Protein AF-A0A1G3A7X6-F1 (afdb_monomer_lite)

Sequence (184 aa):
CPQRFAAPLAPHLAARAEGRVVDDDLLRAGIRYWQARSDLVLVEGAGGLLSPVSESCYCADLAGDFGYPLLVVAPNTLGAINATLQTLIAATAWRPRLIVAGIVLSDVHGRWADASAASNRTEIERRCGVSLVTSAAWQATALDDVVDWFAVAGQARVAPRTESATPGRTVVPH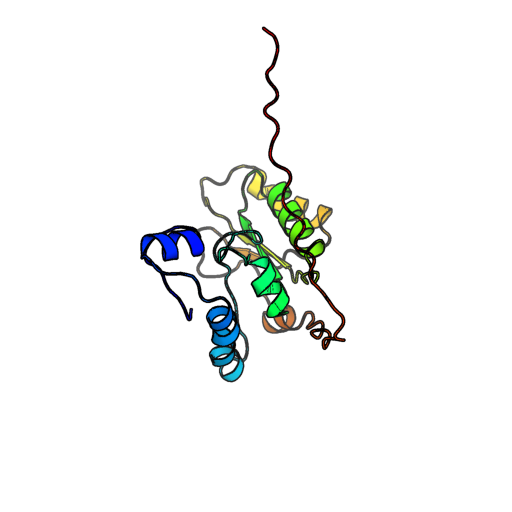PVRRSVRYPG

pLDDT: mean 86.46, std 18.73, range [33.69, 98.38]

Secondary structure (DSSP, 8-state):
-----SSSS-HHHHHHHTT----HHHHHHHTHHHHTT-S------SSSTT-BSSSS-BHHHHHHHHTPPEEEEEESSTTHHHHHHHHHHHHHHSSSPPPEEEEEEE-SSGGG--GGGGTHHHHHHHHH-S-EEEEE-TT-SS-SS---HHHHHTS--PPPPPP---------PPPP---PPPP-

Structure (mmCIF, N/CA/C/O backbone):
data_AF-A0A1G3A7X6-F1
#
_entry.id   AF-A0A1G3A7X6-F1
#
loop_
_atom_site.group_PDB
_atom_site.id
_atom_site.type_symbol
_atom_site.label_atom_id
_atom_site.label_alt_id
_atom_site.label_comp_id
_atom_site.label_asym_id
_atom_site.label_entity_id
_atom_site.label_seq_id
_atom_site.pdbx_PDB_ins_code
_atom_site.Cartn_x
_atom_site.Cartn_y
_atom_site.Cartn_z
_atom_site.occupancy
_atom_site.B_iso_or_equiv
_atom_site.auth_seq_id
_atom_site.auth_comp_id
_atom_site.auth_asym_id
_atom_site.auth_atom_id
_atom_site.pdbx_PDB_model_num
ATOM 1 N N . CYS A 1 1 ? -14.966 0.813 2.485 1.00 81.81 1 CYS A N 1
ATOM 2 C CA . CYS A 1 1 ? -14.291 1.501 3.605 1.00 81.81 1 CYS A CA 1
ATOM 3 C C . CYS A 1 1 ? -15.343 1.928 4.632 1.00 81.81 1 CYS A C 1
ATOM 5 O O . CYS A 1 1 ? -16.316 2.544 4.203 1.00 81.81 1 CYS A O 1
ATOM 7 N N . PRO A 1 2 ? -15.206 1.584 5.927 1.00 90.81 2 PRO A N 1
ATOM 8 C CA . PRO A 1 2 ? -16.207 1.894 6.957 1.00 90.81 2 PRO A CA 1
ATOM 9 C C . PRO A 1 2 ? -16.272 3.386 7.334 1.00 90.81 2 PRO A C 1
ATOM 11 O O . PRO A 1 2 ? -17.239 3.811 7.954 1.00 90.81 2 PRO A O 1
ATOM 14 N N . GLN A 1 3 ? -15.274 4.188 6.944 1.00 94.75 3 GLN A N 1
ATOM 15 C CA . GLN A 1 3 ? -15.224 5.633 7.183 1.00 94.75 3 GLN A CA 1
ATOM 16 C C . GLN A 1 3 ? -14.742 6.365 5.929 1.00 94.75 3 GLN A C 1
ATOM 18 O O . GLN A 1 3 ? -13.865 5.879 5.215 1.00 94.75 3 GLN A O 1
ATOM 23 N N . ARG A 1 4 ? -15.343 7.519 5.627 1.00 96.25 4 ARG A N 1
ATOM 24 C CA . ARG A 1 4 ? -15.007 8.345 4.459 1.00 96.25 4 ARG A CA 1
ATOM 25 C C . ARG A 1 4 ? -15.062 9.822 4.835 1.00 96.25 4 ARG A C 1
ATOM 27 O O . ARG A 1 4 ? -15.919 10.222 5.631 1.00 96.25 4 ARG A O 1
ATOM 34 N N . PHE A 1 5 ? -14.164 10.580 4.219 1.00 96.44 5 PHE A N 1
ATOM 35 C CA . PHE A 1 5 ? -14.006 12.023 4.364 1.00 96.44 5 PHE A CA 1
ATOM 36 C C . PHE A 1 5 ? -13.829 12.636 2.967 1.00 96.44 5 PHE A C 1
ATOM 38 O O . PHE A 1 5 ? -13.378 11.953 2.046 1.00 96.44 5 PHE A O 1
ATOM 45 N N . ALA A 1 6 ? -14.225 13.892 2.798 1.00 96.44 6 ALA A N 1
ATOM 46 C CA . ALA A 1 6 ? -14.264 14.596 1.523 1.00 96.44 6 ALA A CA 1
ATOM 47 C C . ALA A 1 6 ? -12.919 15.233 1.153 1.00 96.44 6 ALA A C 1
ATOM 49 O O . ALA A 1 6 ? -12.570 15.292 -0.026 1.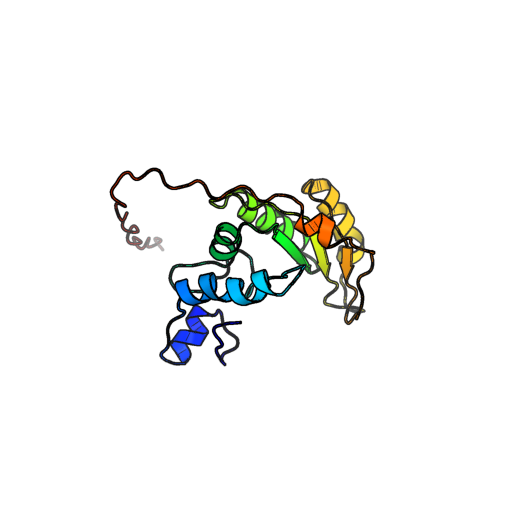00 96.44 6 ALA A O 1
ATOM 50 N N . ALA A 1 7 ? -12.164 15.724 2.139 1.00 94.75 7 ALA A N 1
ATOM 51 C CA . ALA A 1 7 ? -10.909 16.417 1.874 1.00 94.75 7 ALA A CA 1
ATOM 52 C C . ALA A 1 7 ? -9.820 15.435 1.388 1.00 94.75 7 ALA A C 1
ATOM 54 O O . ALA A 1 7 ? -9.613 14.402 2.030 1.00 94.75 7 ALA A O 1
ATOM 55 N N . PRO A 1 8 ? -9.071 15.759 0.314 1.00 94.81 8 PRO A N 1
ATOM 56 C CA . PRO A 1 8 ? -7.987 14.924 -0.208 1.00 94.81 8 PRO A CA 1
ATOM 57 C C . PRO A 1 8 ? -6.710 15.101 0.630 1.00 94.81 8 PRO A C 1
ATOM 59 O O . PRO A 1 8 ? -5.676 15.558 0.150 1.00 94.81 8 PRO A O 1
ATOM 62 N N . LEU A 1 9 ? -6.808 14.795 1.921 1.00 95.50 9 LEU A N 1
ATOM 63 C CA . LEU A 1 9 ? -5.742 14.912 2.911 1.00 95.50 9 LEU A CA 1
ATOM 64 C C . LEU A 1 9 ? -5.528 13.565 3.606 1.00 95.50 9 LEU A C 1
ATOM 66 O O . LEU A 1 9 ? -6.329 12.641 3.461 1.00 95.50 9 LEU A O 1
ATOM 70 N N . ALA A 1 10 ? -4.465 13.469 4.409 1.00 94.94 10 ALA A N 1
ATOM 71 C CA . ALA A 1 10 ? -4.304 12.341 5.323 1.00 94.94 10 ALA A CA 1
ATOM 72 C C . ALA A 1 10 ? -5.577 12.172 6.185 1.00 94.94 10 ALA A C 1
ATOM 74 O O . ALA A 1 10 ? -6.141 13.191 6.604 1.00 94.94 10 ALA A O 1
ATOM 75 N N . PRO A 1 11 ? -6.039 10.938 6.471 1.00 96.62 11 PRO A N 1
ATOM 76 C CA . PRO A 1 11 ? -7.387 10.730 7.004 1.00 96.62 11 PRO A CA 1
ATOM 77 C C . PRO A 1 11 ? -7.684 11.493 8.305 1.00 96.62 11 PRO A C 1
ATOM 79 O O . PRO A 1 11 ? -8.751 12.090 8.416 1.00 96.62 11 PRO A O 1
ATOM 82 N N . HIS A 1 12 ? -6.726 11.581 9.234 1.00 96.69 12 HIS A N 1
ATOM 83 C CA . HIS A 1 12 ? -6.858 12.380 10.461 1.00 96.69 12 HIS A CA 1
ATOM 84 C C . HIS A 1 12 ? -7.114 13.878 10.187 1.00 96.69 12 HIS A C 1
ATOM 86 O O . HIS A 1 12 ? -7.988 14.487 10.803 1.00 96.69 12 HIS A O 1
ATOM 92 N N . LEU A 1 13 ? -6.428 14.470 9.200 1.00 97.50 13 LEU A N 1
ATOM 93 C CA . LEU A 1 13 ? -6.648 15.863 8.797 1.00 97.50 13 LEU A CA 1
ATOM 94 C C . LEU A 1 13 ? -7.992 16.049 8.095 1.00 97.50 13 LEU A C 1
ATOM 96 O O . LEU A 1 13 ? -8.659 17.057 8.324 1.00 97.50 13 LEU A O 1
ATOM 100 N N . ALA A 1 14 ? -8.386 15.092 7.251 1.00 97.56 14 ALA A N 1
ATOM 101 C CA . ALA A 1 14 ? -9.662 15.133 6.547 1.00 97.56 14 ALA A CA 1
ATOM 102 C C . ALA A 1 14 ? -10.845 15.029 7.523 1.00 97.56 14 ALA A C 1
ATOM 104 O O . ALA A 1 14 ? -11.783 15.818 7.434 1.00 97.56 14 ALA A O 1
ATOM 105 N N . ALA A 1 15 ? -10.758 14.138 8.515 1.00 97.31 15 ALA A N 1
ATOM 106 C CA . ALA A 1 15 ? -11.735 14.036 9.593 1.00 97.31 15 ALA A CA 1
ATOM 107 C C . ALA A 1 15 ? -11.830 15.347 10.384 1.00 97.31 15 ALA A C 1
ATOM 109 O O . ALA A 1 15 ? -12.923 15.886 10.563 1.00 97.31 15 ALA A O 1
ATOM 110 N N . ARG A 1 16 ? -10.682 15.912 10.780 1.00 97.62 16 ARG A N 1
ATOM 111 C CA . ARG A 1 16 ? -10.629 17.170 11.532 1.00 97.62 16 ARG A CA 1
ATOM 112 C C . ARG A 1 16 ? -11.240 18.341 10.762 1.00 97.62 16 ARG A C 1
ATOM 114 O O . ARG A 1 16 ? -11.919 19.166 11.367 1.00 97.62 16 ARG A O 1
ATOM 121 N N . ALA A 1 17 ? -11.031 18.410 9.446 1.00 97.81 17 ALA A N 1
ATOM 122 C CA . ALA A 1 17 ? -11.634 19.434 8.590 1.00 97.81 17 ALA A CA 1
ATOM 123 C C . ALA A 1 17 ? -13.174 19.363 8.566 1.00 97.81 17 ALA A C 1
ATOM 125 O O . ALA A 1 17 ? -13.829 20.373 8.330 1.00 97.81 17 ALA A O 1
ATOM 126 N N . GLU A 1 18 ? -13.748 18.195 8.860 1.00 97.81 18 GLU A N 1
ATOM 127 C CA . GLU A 1 18 ? -15.192 17.971 8.978 1.00 97.81 18 GLU A CA 1
ATOM 128 C C . GLU A 1 18 ? -15.701 18.032 10.430 1.00 97.81 18 GLU A C 1
ATOM 130 O O . GLU A 1 18 ? -16.861 17.713 10.686 1.00 97.81 18 GLU A O 1
ATOM 135 N N . GLY A 1 19 ? -14.854 18.394 11.403 1.00 97.75 19 GLY A N 1
ATOM 136 C CA . GLY A 1 19 ? -15.211 18.355 12.828 1.00 97.75 19 GLY A CA 1
ATOM 137 C C . GLY A 1 19 ? -15.414 16.935 13.371 1.00 97.75 19 GLY A C 1
ATOM 138 O O . GLY A 1 19 ? -16.128 16.741 14.353 1.00 97.75 19 GLY A O 1
ATOM 139 N N . ARG A 1 20 ? -14.813 15.934 12.720 1.00 97.44 20 ARG A N 1
ATOM 140 C CA . ARG A 1 20 ? -14.900 14.507 13.050 1.00 97.44 20 ARG A CA 1
ATOM 141 C C . ARG A 1 20 ? -13.532 13.978 13.483 1.00 97.44 20 ARG A C 1
ATOM 143 O O . ARG A 1 20 ? -12.502 14.615 13.279 1.00 97.44 20 ARG A O 1
ATOM 150 N N . VAL A 1 21 ? -13.525 12.777 14.050 1.00 97.44 21 VAL A N 1
ATOM 151 C CA . VAL A 1 21 ? -12.310 12.019 14.377 1.00 97.44 21 VAL A CA 1
ATOM 152 C C . VAL A 1 21 ? -12.400 10.657 13.698 1.00 97.44 21 VAL A C 1
ATOM 154 O O . VAL A 1 21 ? -13.499 10.144 13.477 1.00 97.44 21 VAL A O 1
ATOM 157 N N . VAL A 1 22 ? -11.251 10.099 13.327 1.00 97.69 22 VAL A N 1
ATOM 158 C CA . VAL A 1 22 ? -11.166 8.728 12.820 1.00 97.69 22 VAL A CA 1
ATOM 159 C C . VAL A 1 22 ? -11.376 7.752 13.974 1.00 97.69 22 VAL A C 1
ATOM 161 O O . VAL A 1 22 ? -10.679 7.825 14.982 1.00 97.69 22 VAL A O 1
ATOM 164 N N . ASP A 1 23 ? -12.331 6.844 13.819 1.00 97.31 23 ASP A N 1
ATOM 165 C CA . ASP A 1 23 ? -12.603 5.772 14.776 1.00 97.31 23 ASP A CA 1
ATOM 166 C C . ASP A 1 23 ? -11.712 4.555 14.463 1.00 97.31 23 ASP A C 1
ATOM 168 O O . ASP A 1 23 ? -11.960 3.814 13.505 1.00 97.31 23 ASP A O 1
ATOM 172 N N . ASP A 1 24 ? -10.647 4.365 15.240 1.00 95.88 24 ASP A N 1
ATOM 173 C CA . ASP A 1 24 ? -9.678 3.285 15.021 1.00 95.88 24 ASP A CA 1
ATOM 174 C C . ASP A 1 24 ? -10.307 1.888 15.174 1.00 95.88 24 ASP A C 1
ATOM 176 O O . ASP A 1 24 ? -9.999 0.976 14.397 1.00 95.88 24 ASP A O 1
ATOM 180 N N . ASP A 1 25 ? -11.247 1.716 16.105 1.00 96.00 25 ASP A N 1
ATOM 181 C CA . ASP A 1 25 ? -11.915 0.433 16.338 1.00 96.00 25 ASP A CA 1
ATOM 182 C C . ASP A 1 25 ? -12.833 0.071 15.172 1.00 96.00 25 ASP A C 1
ATOM 184 O O . ASP A 1 25 ? -12.859 -1.078 14.717 1.00 96.00 25 ASP A O 1
ATOM 188 N N . LEU A 1 26 ? -13.547 1.055 14.623 1.00 96.31 26 LEU A N 1
ATOM 189 C CA . LEU A 1 26 ? -14.389 0.863 13.450 1.00 96.31 26 LEU A CA 1
ATOM 190 C C . LEU A 1 26 ? -13.566 0.501 12.204 1.00 96.31 26 LEU A C 1
ATOM 192 O O . LEU A 1 26 ? -14.011 -0.329 11.403 1.00 96.31 26 LEU A O 1
ATOM 196 N N . LEU A 1 27 ? -12.361 1.065 12.033 1.00 94.88 27 LEU A N 1
ATOM 197 C CA . LEU A 1 27 ? -11.450 0.649 10.956 1.00 94.88 27 LEU A CA 1
ATOM 198 C C . LEU A 1 27 ? -11.080 -0.831 11.085 1.00 94.88 27 LEU A C 1
ATOM 200 O O . LEU A 1 27 ? -11.170 -1.576 10.105 1.00 94.88 27 LEU A O 1
ATOM 204 N N . ARG A 1 28 ? -10.729 -1.272 12.297 1.00 94.75 28 ARG A N 1
ATOM 205 C CA . ARG A 1 28 ? -10.338 -2.662 12.573 1.00 94.75 28 ARG A CA 1
ATOM 206 C C . ARG A 1 28 ? -11.504 -3.630 12.438 1.00 94.75 28 ARG A C 1
ATOM 208 O O . ARG A 1 28 ? -11.365 -4.713 11.878 1.00 94.75 28 ARG A O 1
ATOM 215 N N . ALA A 1 29 ? -12.676 -3.234 12.914 1.00 95.94 29 ALA A N 1
ATOM 216 C CA . ALA A 1 29 ? -13.892 -4.023 12.835 1.00 95.94 29 ALA A CA 1
ATOM 217 C C . ALA A 1 29 ? -14.435 -4.155 11.407 1.00 95.94 29 ALA A C 1
ATOM 219 O O . ALA A 1 29 ? -15.008 -5.192 11.061 1.00 95.94 29 ALA A O 1
ATOM 220 N N . GLY A 1 30 ? -14.251 -3.125 10.576 1.00 94.50 30 GLY A N 1
ATOM 221 C CA . GLY A 1 30 ? -14.829 -3.042 9.236 1.00 94.50 30 GLY A CA 1
ATOM 222 C C . GLY A 1 30 ? -14.356 -4.131 8.271 1.00 94.50 30 GLY A C 1
ATOM 223 O O . GLY A 1 30 ? -15.077 -4.466 7.330 1.00 94.50 30 GLY A O 1
ATOM 224 N N . ILE A 1 31 ? -13.187 -4.733 8.514 1.00 93.88 31 ILE A N 1
ATOM 225 C CA . ILE A 1 31 ? -12.655 -5.816 7.675 1.00 93.88 31 ILE A CA 1
ATOM 226 C C . ILE A 1 31 ? -13.477 -7.111 7.788 1.00 93.88 31 ILE A C 1
ATOM 228 O O . ILE A 1 31 ? -13.569 -7.866 6.820 1.00 93.88 31 ILE A O 1
ATOM 232 N N . ARG A 1 32 ? -14.134 -7.349 8.936 1.00 94.06 32 ARG A N 1
ATOM 233 C CA . ARG A 1 32 ? -14.841 -8.610 9.237 1.00 94.06 32 ARG A CA 1
ATOM 234 C C . ARG A 1 32 ? -15.966 -8.920 8.257 1.00 94.06 32 ARG A C 1
ATOM 236 O O . ARG A 1 32 ? -16.208 -10.081 7.939 1.00 94.06 32 ARG A O 1
ATOM 243 N N . TYR A 1 33 ? -16.649 -7.887 7.761 1.00 93.81 33 TYR A N 1
ATOM 244 C CA . TYR A 1 33 ? -17.717 -8.053 6.776 1.00 93.81 33 TYR A CA 1
ATOM 245 C C . TYR A 1 33 ? -17.210 -8.732 5.495 1.00 93.81 33 TYR A C 1
ATOM 247 O O . TYR A 1 33 ? -17.878 -9.635 4.986 1.00 93.81 33 TYR A O 1
ATOM 255 N N . TRP A 1 34 ? -16.030 -8.312 5.027 1.00 93.94 34 TRP A N 1
ATOM 256 C CA . TRP A 1 34 ? -15.384 -8.792 3.804 1.00 93.94 34 TRP A CA 1
ATOM 257 C C . TRP A 1 34 ? -14.716 -10.147 4.008 1.00 93.94 34 TRP A C 1
ATOM 259 O O . TRP A 1 34 ? -14.906 -11.039 3.192 1.00 93.94 34 TRP A O 1
ATOM 269 N N . GLN A 1 35 ? -14.031 -10.350 5.140 1.00 93.00 35 GLN A N 1
ATOM 270 C CA . GLN A 1 35 ? -13.438 -11.651 5.485 1.00 93.00 35 GLN A CA 1
ATOM 271 C C . GLN A 1 35 ? -14.453 -12.800 5.431 1.00 93.00 35 GLN A C 1
ATOM 273 O O . GLN A 1 35 ? -14.110 -13.906 5.038 1.00 93.00 35 GLN A O 1
ATOM 278 N N . ALA A 1 36 ? -15.703 -12.548 5.825 1.00 94.94 36 ALA A N 1
ATOM 279 C CA . ALA A 1 36 ? -16.752 -13.564 5.833 1.00 94.94 36 ALA A CA 1
ATOM 280 C C . ALA A 1 36 ? -17.387 -13.835 4.454 1.00 94.94 36 ALA A C 1
ATOM 282 O O . ALA A 1 36 ? -18.249 -14.704 4.354 1.00 94.94 36 ALA A O 1
ATOM 283 N N . ARG A 1 37 ? -17.056 -13.052 3.419 1.00 96.81 37 ARG A N 1
ATOM 284 C CA . ARG A 1 37 ? -17.776 -13.028 2.127 1.00 96.81 37 ARG A CA 1
ATOM 285 C C . ARG A 1 37 ? -16.869 -13.092 0.904 1.00 96.81 37 ARG A C 1
ATOM 287 O O . ARG A 1 37 ? -17.368 -13.033 -0.216 1.00 96.81 37 ARG A O 1
ATOM 294 N N . SER A 1 38 ? -15.564 -13.166 1.108 1.00 95.56 38 SER A N 1
ATOM 295 C CA . SER A 1 38 ? -14.583 -13.087 0.036 1.00 95.56 38 SER A CA 1
ATOM 296 C C . SER A 1 38 ? -13.518 -14.153 0.231 1.00 95.56 38 SER A C 1
ATOM 298 O O . SER A 1 38 ? -12.985 -14.294 1.329 1.00 95.56 38 SER A O 1
ATOM 300 N N . ASP A 1 39 ? -13.173 -14.853 -0.848 1.00 94.19 39 ASP A N 1
ATOM 301 C CA . ASP A 1 39 ? -12.066 -15.818 -0.854 1.00 94.19 39 ASP A CA 1
ATOM 302 C C . ASP A 1 39 ? -10.704 -15.116 -0.714 1.00 94.19 39 ASP A C 1
ATOM 304 O O . ASP A 1 39 ? -9.743 -15.682 -0.196 1.00 94.19 3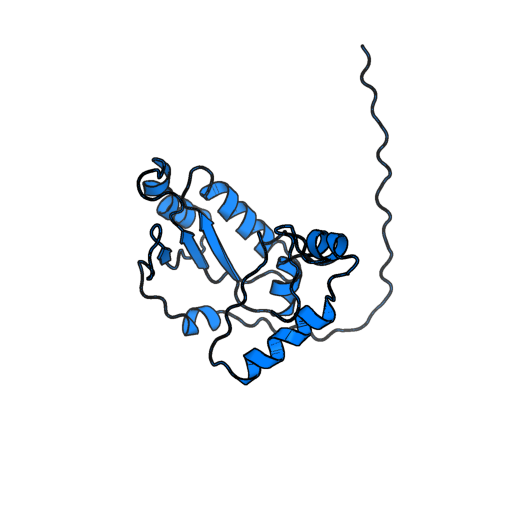9 ASP A O 1
ATOM 308 N N . LEU A 1 40 ? -10.635 -13.854 -1.151 1.00 93.44 40 LEU A N 1
ATOM 309 C CA . LEU A 1 40 ? -9.469 -12.985 -1.069 1.00 93.44 40 LEU A CA 1
ATOM 310 C C . LEU A 1 40 ? -9.907 -11.564 -0.699 1.00 93.44 40 LEU A C 1
ATOM 312 O O . LEU A 1 40 ? -10.852 -11.026 -1.275 1.00 93.44 40 LEU A O 1
ATOM 316 N N . VAL A 1 41 ? -9.193 -10.937 0.238 1.00 93.88 41 VAL A N 1
ATOM 317 C CA . VAL A 1 41 ? -9.419 -9.541 0.630 1.00 93.88 41 VAL A CA 1
ATOM 318 C C . VAL A 1 41 ? -8.146 -8.742 0.379 1.00 93.88 41 VAL A C 1
ATOM 320 O O . VAL A 1 41 ? -7.122 -8.997 1.007 1.00 93.88 41 VAL A O 1
ATOM 323 N N . LEU A 1 42 ? -8.228 -7.752 -0.510 1.00 94.88 42 LEU A N 1
ATOM 324 C CA . LEU A 1 42 ? -7.179 -6.755 -0.706 1.00 94.88 42 LEU A CA 1
ATOM 325 C C . LEU A 1 42 ? -7.497 -5.517 0.138 1.00 94.88 42 LEU A C 1
ATOM 327 O O . LEU A 1 42 ? -8.589 -4.955 0.041 1.00 94.88 42 LEU A O 1
ATOM 331 N N . VAL A 1 43 ? -6.541 -5.092 0.962 1.00 95.56 43 VAL A N 1
ATOM 332 C CA . VAL A 1 43 ? -6.650 -3.872 1.769 1.00 95.56 43 VAL A CA 1
ATOM 333 C C . VAL A 1 43 ? -5.668 -2.844 1.234 1.00 95.56 43 VAL A C 1
ATOM 335 O O . VAL A 1 43 ? -4.458 -3.031 1.319 1.00 95.56 43 VAL A O 1
ATOM 338 N N . GLU A 1 44 ? -6.197 -1.750 0.700 1.00 96.25 44 GLU A N 1
ATOM 339 C CA . GLU A 1 44 ? -5.403 -0.603 0.273 1.00 96.25 44 GLU A CA 1
ATOM 340 C C . GLU A 1 44 ? -5.212 0.369 1.447 1.00 96.25 44 GLU A C 1
ATOM 342 O O . GLU A 1 44 ? -6.174 0.735 2.131 1.00 96.25 44 GLU A O 1
ATOM 347 N N . GLY A 1 45 ? -3.965 0.771 1.698 1.00 94.12 45 GLY A N 1
ATOM 348 C CA . GLY A 1 45 ? -3.642 1.818 2.668 1.00 94.12 45 GLY A CA 1
ATOM 349 C C . GLY A 1 45 ? -3.943 3.220 2.128 1.00 94.12 45 GLY A C 1
ATOM 350 O O . GLY A 1 45 ? -4.050 3.431 0.925 1.00 94.12 45 GLY A O 1
ATOM 351 N N . ALA A 1 46 ? -4.039 4.209 3.015 1.00 93.62 46 ALA A N 1
ATOM 352 C CA . ALA A 1 46 ? -4.219 5.607 2.628 1.00 93.62 46 ALA A CA 1
ATOM 353 C C . ALA A 1 46 ? -2.873 6.350 2.672 1.00 93.62 46 ALA A C 1
ATOM 355 O O . ALA A 1 46 ? -2.481 6.888 3.709 1.00 93.62 46 ALA A O 1
ATOM 356 N N . GLY A 1 47 ? -2.169 6.377 1.538 1.00 94.31 47 GLY A N 1
ATOM 357 C CA . GLY A 1 47 ? -0.827 6.953 1.425 1.00 94.31 47 GLY A CA 1
ATOM 358 C C . GLY A 1 47 ? 0.279 5.905 1.580 1.00 94.31 47 GLY A C 1
ATOM 359 O O . GLY A 1 47 ? 0.146 4.776 1.118 1.00 94.31 47 GLY A O 1
ATOM 360 N N . GLY A 1 48 ? 1.398 6.294 2.191 1.00 96.81 48 GLY A N 1
ATOM 361 C CA . GLY A 1 48 ? 2.535 5.407 2.439 1.00 96.81 48 GLY A CA 1
ATOM 362 C C . GLY A 1 48 ? 2.379 4.575 3.714 1.00 96.81 48 GLY A C 1
ATOM 363 O O . GLY A 1 48 ? 1.499 4.808 4.539 1.00 96.81 48 GLY A O 1
ATOM 364 N N . LEU A 1 49 ? 3.295 3.627 3.927 1.00 97.75 49 LEU A N 1
ATOM 365 C CA . LEU A 1 49 ? 3.247 2.717 5.078 1.00 97.75 49 LEU A CA 1
ATOM 366 C C . LEU A 1 49 ? 3.242 3.449 6.435 1.00 97.75 49 LEU A C 1
ATOM 368 O O . LEU A 1 49 ? 2.537 3.051 7.358 1.00 97.75 49 LEU A O 1
ATOM 372 N N . LEU A 1 50 ? 3.997 4.544 6.541 1.00 97.31 50 LEU A N 1
ATOM 373 C CA . LEU A 1 50 ? 4.067 5.391 7.738 1.00 97.31 50 LEU A CA 1
ATOM 374 C C . LEU A 1 50 ? 3.155 6.624 7.645 1.00 97.31 50 LEU A C 1
ATOM 376 O O . LEU A 1 50 ? 3.373 7.610 8.345 1.00 97.31 50 LEU A O 1
ATOM 380 N N . SER A 1 51 ? 2.147 6.608 6.770 1.00 97.56 51 SER A N 1
ATOM 381 C CA . SER A 1 51 ? 1.147 7.672 6.733 1.00 97.56 51 SER A CA 1
ATOM 382 C C . SER A 1 51 ? 0.185 7.539 7.922 1.00 97.56 51 SER A C 1
ATOM 384 O O . SER A 1 51 ? -0.330 6.441 8.164 1.00 97.56 51 SER A O 1
ATOM 386 N N . PRO A 1 52 ? -0.065 8.632 8.668 1.00 97.19 52 PRO A N 1
ATOM 387 C CA . PRO A 1 52 ? -0.997 8.639 9.791 1.00 97.19 52 PRO A CA 1
ATOM 388 C C . PRO A 1 52 ? -2.442 8.516 9.304 1.00 97.19 52 PRO A C 1
ATOM 390 O O . PRO A 1 52 ? -2.917 9.310 8.484 1.00 97.19 52 PRO A O 1
ATOM 393 N N . VAL A 1 53 ? -3.144 7.532 9.849 1.00 96.69 53 VAL A N 1
ATOM 394 C CA . VAL A 1 53 ? -4.567 7.287 9.622 1.00 96.69 53 VAL A CA 1
ATOM 395 C C . VAL A 1 53 ? -5.392 8.035 10.665 1.00 96.69 53 VAL A C 1
ATOM 397 O O . VAL A 1 53 ? -6.304 8.766 10.297 1.00 96.69 53 VAL A O 1
ATOM 400 N N . SER A 1 54 ? -5.028 7.932 11.940 1.00 96.81 54 SER A N 1
ATOM 40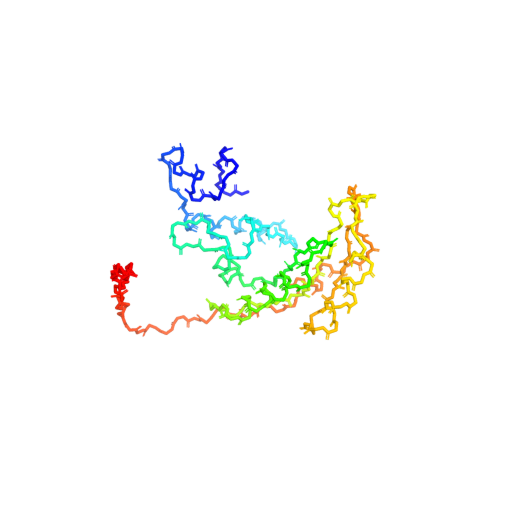1 C CA . SER A 1 54 ? -5.610 8.711 13.037 1.00 96.81 54 SER A CA 1
ATOM 402 C C . SER A 1 54 ? -4.519 9.508 13.757 1.00 96.81 54 SER A C 1
ATOM 404 O O . SER A 1 54 ? -3.363 9.515 13.335 1.00 96.81 54 SER A O 1
ATOM 406 N N . GLU A 1 55 ? -4.870 10.176 14.855 1.00 94.31 55 GLU A N 1
ATOM 407 C CA . GLU A 1 55 ? -3.902 10.881 15.711 1.00 94.31 55 GLU A CA 1
ATOM 408 C C . GLU A 1 55 ? -2.883 9.928 16.372 1.00 94.31 55 GLU A C 1
ATOM 410 O O . GLU A 1 55 ? -1.817 10.363 16.804 1.00 94.31 55 GLU A O 1
ATOM 415 N N . SER A 1 56 ? -3.190 8.627 16.455 1.00 94.69 56 SER A N 1
ATOM 416 C CA . SER A 1 56 ? -2.366 7.621 17.142 1.00 94.69 56 SER A CA 1
ATOM 417 C C . SER A 1 56 ? -2.052 6.371 16.319 1.00 94.69 56 SER A C 1
ATOM 419 O O . SER A 1 56 ? -1.385 5.475 16.834 1.00 94.69 56 SER A O 1
ATOM 421 N N . CYS A 1 57 ? -2.528 6.289 15.077 1.00 96.50 57 CYS A N 1
ATOM 422 C CA . CYS A 1 57 ? -2.460 5.087 14.248 1.00 96.50 57 CYS A CA 1
ATOM 423 C C . CYS A 1 57 ? -1.881 5.403 12.866 1.00 96.50 57 CYS A C 1
ATOM 425 O O . CYS A 1 57 ? -2.305 6.358 12.210 1.00 96.50 57 CYS A O 1
ATOM 427 N N . TYR A 1 58 ? -0.952 4.574 12.398 1.00 97.56 58 TYR A N 1
ATOM 428 C CA . TYR A 1 58 ? -0.381 4.603 11.053 1.00 97.56 58 TYR A CA 1
ATOM 429 C C . TYR A 1 58 ? -0.925 3.456 10.191 1.00 97.56 58 TYR A C 1
ATOM 431 O O . TYR A 1 58 ? -1.437 2.457 10.697 1.00 97.56 58 TYR A O 1
ATOM 439 N N . CYS A 1 59 ? -0.749 3.538 8.868 1.00 97.31 59 CYS A N 1
ATOM 440 C CA . CYS A 1 59 ? -1.079 2.416 7.976 1.00 97.31 59 CYS A CA 1
ATOM 441 C C . CYS A 1 59 ? -0.345 1.122 8.384 1.00 97.31 59 CYS A C 1
ATOM 443 O O . CYS A 1 59 ? -0.916 0.036 8.293 1.00 97.31 59 CYS A O 1
ATOM 445 N N . ALA A 1 60 ? 0.885 1.235 8.893 1.00 97.75 60 ALA A N 1
ATOM 446 C CA . ALA A 1 60 ? 1.658 0.120 9.435 1.00 97.75 60 ALA A CA 1
ATOM 447 C C . ALA A 1 60 ? 0.996 -0.565 10.646 1.00 97.75 60 ALA A C 1
ATOM 449 O O . ALA A 1 60 ? 1.083 -1.786 10.761 1.00 97.75 60 ALA A O 1
ATOM 450 N N . ASP A 1 61 ? 0.300 0.179 11.514 1.00 96.94 61 ASP A N 1
ATOM 451 C CA . ASP A 1 61 ? -0.426 -0.388 12.661 1.00 96.94 61 ASP A CA 1
ATOM 452 C C . ASP A 1 61 ? -1.667 -1.164 12.216 1.00 96.94 61 ASP A C 1
ATOM 454 O O . ASP A 1 61 ? -1.987 -2.220 12.757 1.00 96.94 61 ASP A O 1
ATOM 458 N N . LEU A 1 62 ? -2.378 -0.668 11.201 1.00 95.62 62 LEU A N 1
ATOM 459 C CA . LEU A 1 62 ? -3.487 -1.414 10.606 1.00 95.62 62 LEU A CA 1
ATOM 460 C C . LEU A 1 62 ? -2.987 -2.694 9.927 1.00 95.62 62 LEU A C 1
ATOM 462 O O . LEU A 1 62 ? -3.562 -3.760 10.135 1.00 95.62 62 LEU A O 1
ATOM 466 N N . ALA A 1 63 ? -1.897 -2.604 9.158 1.00 95.88 63 ALA A N 1
ATOM 467 C CA . ALA A 1 63 ? -1.286 -3.760 8.507 1.00 95.88 63 ALA A CA 1
ATOM 468 C C . ALA A 1 63 ? -0.825 -4.816 9.527 1.00 95.88 63 ALA A C 1
ATOM 470 O O . ALA A 1 63 ? -1.087 -6.005 9.340 1.00 95.88 63 ALA A O 1
ATOM 471 N N . GLY A 1 64 ? -0.186 -4.381 10.619 1.00 95.06 64 GLY A N 1
ATOM 472 C CA . GLY A 1 64 ? 0.269 -5.254 11.700 1.00 95.06 64 GLY A CA 1
ATOM 473 C C . GLY A 1 64 ? -0.875 -5.989 12.391 1.00 95.06 64 GLY A C 1
ATOM 474 O O . GLY A 1 64 ? -0.801 -7.203 12.568 1.00 95.06 64 GLY A O 1
ATOM 475 N N . ASP A 1 65 ? -1.953 -5.282 12.714 1.00 94.44 65 ASP A N 1
ATOM 476 C CA . ASP A 1 65 ? -3.095 -5.859 13.426 1.00 94.44 65 ASP A CA 1
ATOM 477 C C . ASP A 1 65 ? -3.959 -6.762 12.544 1.00 94.44 65 ASP A C 1
ATOM 479 O O . ASP A 1 65 ? -4.530 -7.738 13.029 1.00 94.44 65 ASP A O 1
ATOM 483 N N . PHE A 1 66 ? -4.058 -6.468 11.244 1.00 93.06 66 PHE A N 1
ATOM 484 C CA . PHE A 1 66 ? -4.694 -7.385 10.299 1.00 93.06 66 PHE A CA 1
ATOM 485 C C . PHE A 1 66 ? -3.845 -8.632 10.049 1.00 93.06 66 PHE A C 1
ATOM 487 O O . PHE A 1 66 ? -4.396 -9.692 9.750 1.00 93.06 66 PHE A O 1
ATOM 494 N N . GLY A 1 67 ? -2.521 -8.520 10.183 1.00 92.06 67 GLY A N 1
ATOM 495 C CA . GLY A 1 67 ? -1.596 -9.641 10.035 1.00 92.06 67 GLY A CA 1
ATOM 496 C C . GLY A 1 67 ? -1.569 -10.227 8.623 1.00 92.06 67 GLY A C 1
ATOM 497 O O . GLY A 1 67 ? -1.216 -11.395 8.458 1.00 92.06 67 GLY A O 1
ATOM 498 N N . TYR A 1 68 ? -1.974 -9.449 7.616 1.00 93.31 68 TYR A N 1
ATOM 499 C CA . TYR A 1 68 ? -1.907 -9.857 6.216 1.00 93.31 68 TYR A CA 1
ATOM 500 C C . TYR A 1 68 ? -0.521 -9.595 5.623 1.00 93.31 68 TYR A C 1
ATOM 502 O O . TYR A 1 68 ? 0.163 -8.659 6.053 1.00 93.31 68 TYR A O 1
ATOM 510 N N . PRO A 1 69 ? -0.115 -10.367 4.602 1.00 94.69 69 PRO A N 1
ATOM 511 C CA . PRO A 1 69 ? 1.122 -10.098 3.887 1.00 94.69 69 PRO A CA 1
ATOM 512 C C . PRO A 1 69 ? 1.051 -8.739 3.173 1.00 94.69 69 PRO A C 1
ATOM 514 O O . PRO A 1 69 ? 0.072 -8.418 2.499 1.00 94.69 69 PRO A O 1
ATOM 517 N N . LEU A 1 70 ? 2.096 -7.930 3.328 1.00 96.56 70 LEU A N 1
ATOM 518 C CA . LEU A 1 70 ? 2.222 -6.598 2.749 1.00 96.56 70 LEU A CA 1
ATOM 519 C C . LEU A 1 70 ? 2.752 -6.688 1.314 1.00 96.56 70 LEU A C 1
ATOM 521 O O . LEU A 1 70 ? 3.825 -7.244 1.075 1.00 96.56 70 LEU A O 1
ATOM 525 N N . LEU A 1 71 ? 2.043 -6.063 0.378 1.00 96.88 71 LEU A N 1
ATOM 526 C CA . LEU A 1 71 ? 2.552 -5.753 -0.957 1.00 96.88 71 LEU A CA 1
ATOM 527 C C . LEU A 1 71 ? 3.020 -4.299 -0.991 1.00 96.88 71 LEU A C 1
ATOM 529 O O . LEU A 1 71 ? 2.277 -3.393 -0.615 1.00 96.88 71 LEU A O 1
ATOM 533 N N . VAL A 1 72 ? 4.251 -4.073 -1.444 1.00 97.81 72 VAL A N 1
ATOM 534 C CA . VAL A 1 72 ? 4.805 -2.724 -1.608 1.00 97.81 72 VAL A CA 1
ATOM 535 C C . VAL A 1 72 ? 4.657 -2.303 -3.062 1.00 97.81 72 VAL A C 1
ATOM 537 O O . VAL A 1 72 ? 5.279 -2.892 -3.939 1.00 97.81 72 VAL A O 1
ATOM 540 N N . VAL A 1 73 ? 3.864 -1.267 -3.322 1.00 97.50 73 VAL A N 1
ATOM 541 C CA . VAL A 1 73 ? 3.759 -0.665 -4.657 1.00 97.50 73 VAL A CA 1
ATOM 542 C C . VAL A 1 73 ? 4.713 0.523 -4.732 1.00 97.50 73 VAL A C 1
ATOM 544 O O . VAL A 1 73 ? 4.579 1.473 -3.960 1.00 97.50 73 VAL A O 1
ATOM 547 N N . ALA A 1 74 ? 5.683 0.471 -5.642 1.00 97.00 74 ALA A N 1
ATOM 548 C CA . ALA A 1 74 ? 6.684 1.516 -5.824 1.00 97.00 74 ALA A CA 1
ATOM 549 C C . ALA A 1 74 ? 6.544 2.174 -7.208 1.00 97.00 74 ALA A C 1
ATOM 551 O O . ALA A 1 74 ? 6.431 1.461 -8.208 1.00 97.00 74 ALA A O 1
ATOM 552 N N . PRO A 1 75 ? 6.567 3.518 -7.306 1.00 95.88 75 PRO A N 1
ATOM 553 C CA . PRO A 1 75 ? 6.577 4.189 -8.599 1.00 95.88 75 PRO A CA 1
ATOM 554 C C . PRO A 1 75 ? 7.907 3.919 -9.303 1.00 95.88 75 PRO A C 1
ATOM 556 O O . PRO A 1 75 ? 8.968 4.028 -8.691 1.00 95.88 75 PRO A O 1
ATOM 559 N N . ASN A 1 76 ? 7.865 3.581 -10.586 1.00 95.75 76 ASN A N 1
ATOM 560 C CA . ASN A 1 76 ? 9.047 3.311 -11.389 1.00 95.75 76 ASN A CA 1
ATOM 561 C C . ASN A 1 76 ? 9.648 4.612 -11.943 1.00 95.75 76 ASN A C 1
ATOM 563 O O . ASN A 1 76 ? 9.541 4.927 -13.126 1.00 95.75 76 ASN A O 1
ATOM 567 N N . THR A 1 77 ? 10.244 5.398 -11.052 1.00 96.19 77 THR A N 1
ATOM 568 C CA . THR A 1 77 ? 10.825 6.715 -11.352 1.00 96.19 77 THR A CA 1
ATOM 569 C C . THR A 1 77 ? 12.175 6.885 -10.669 1.00 96.19 77 THR A C 1
ATOM 571 O O . THR A 1 77 ? 12.562 6.098 -9.799 1.00 96.19 77 THR A O 1
ATOM 574 N N . LEU A 1 78 ? 12.885 7.967 -10.985 1.00 95.81 78 LEU A N 1
ATOM 575 C CA . LEU A 1 78 ? 14.095 8.328 -10.258 1.00 95.81 78 LEU A CA 1
ATOM 576 C C . LEU A 1 78 ? 13.807 8.437 -8.749 1.00 95.81 78 LEU A C 1
ATOM 578 O O . LEU A 1 78 ? 12.862 9.098 -8.320 1.00 95.81 78 LEU A O 1
ATOM 582 N N . GLY A 1 79 ? 14.626 7.759 -7.938 1.00 96.06 79 GLY A N 1
ATOM 583 C CA . GLY A 1 79 ? 14.460 7.674 -6.481 1.00 96.06 79 GLY A CA 1
ATOM 584 C C . GLY A 1 79 ? 13.700 6.436 -5.981 1.00 96.06 79 GLY A C 1
ATOM 585 O O . GLY A 1 79 ? 13.735 6.169 -4.776 1.00 96.06 79 GLY A O 1
ATOM 586 N N . ALA A 1 80 ? 13.102 5.637 -6.875 1.00 96.25 80 ALA A N 1
ATOM 587 C CA . ALA A 1 80 ? 12.346 4.427 -6.532 1.00 96.25 80 ALA A CA 1
ATOM 588 C C . ALA A 1 80 ? 13.142 3.433 -5.682 1.00 96.25 80 ALA A C 1
ATOM 590 O O . ALA A 1 80 ? 12.620 2.904 -4.701 1.00 96.25 80 ALA A O 1
ATOM 591 N N . ILE A 1 81 ? 14.421 3.216 -6.014 1.00 97.19 81 ILE A N 1
ATOM 592 C CA . ILE A 1 81 ? 15.305 2.295 -5.283 1.00 97.19 81 ILE A CA 1
ATOM 593 C C . ILE A 1 81 ? 15.362 2.677 -3.800 1.00 97.19 81 ILE A C 1
ATOM 595 O O . ILE A 1 81 ? 15.091 1.853 -2.930 1.00 97.19 81 ILE A O 1
ATOM 599 N N . ASN A 1 82 ? 15.671 3.942 -3.502 1.00 97.88 82 ASN A N 1
ATOM 600 C CA . ASN A 1 82 ? 15.771 4.421 -2.128 1.00 97.88 82 ASN A CA 1
ATOM 601 C C . ASN A 1 82 ? 14.420 4.332 -1.402 1.00 97.88 82 ASN A C 1
ATOM 603 O O . ASN A 1 82 ? 14.351 3.772 -0.311 1.00 97.88 82 ASN A O 1
ATOM 607 N N . ALA A 1 83 ? 13.347 4.846 -2.010 1.00 97.62 83 ALA A N 1
ATOM 608 C CA . ALA A 1 83 ? 12.024 4.855 -1.384 1.00 97.62 83 ALA A CA 1
ATOM 609 C C . ALA A 1 83 ? 11.511 3.433 -1.083 1.00 97.62 83 ALA A C 1
ATOM 611 O O . ALA A 1 83 ? 10.964 3.177 -0.006 1.00 97.62 83 ALA A O 1
ATOM 612 N N . THR A 1 84 ? 11.753 2.489 -1.997 1.00 98.06 84 THR A N 1
ATOM 613 C CA . THR A 1 84 ? 11.390 1.078 -1.821 1.00 98.06 84 THR A CA 1
ATOM 614 C C . THR A 1 84 ? 12.156 0.472 -0.651 1.00 98.06 8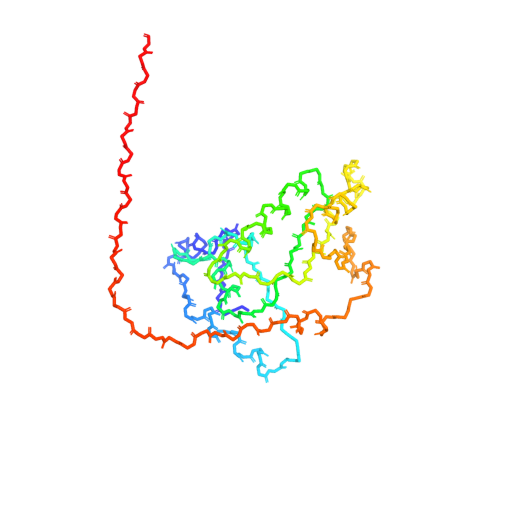4 THR A C 1
ATOM 616 O O . THR A 1 84 ? 11.545 -0.069 0.266 1.00 98.06 84 THR A O 1
ATOM 619 N N . LEU A 1 85 ? 13.484 0.625 -0.616 1.00 98.06 85 LEU A N 1
ATOM 620 C CA . LEU A 1 85 ? 14.310 0.088 0.469 1.00 98.06 85 LEU A CA 1
ATOM 621 C C . LEU A 1 85 ? 13.940 0.682 1.832 1.00 98.06 85 LEU A C 1
ATOM 623 O O . LEU A 1 85 ? 13.837 -0.060 2.806 1.00 98.06 85 LEU A O 1
ATOM 627 N N . GLN A 1 86 ? 13.674 1.989 1.910 1.00 98.38 86 GLN A N 1
ATOM 628 C CA . GLN A 1 86 ? 13.204 2.623 3.145 1.00 98.38 86 GLN A CA 1
ATOM 629 C C . GLN A 1 86 ? 11.863 2.045 3.610 1.00 98.38 86 GLN A C 1
ATOM 631 O O . GLN A 1 86 ? 11.696 1.775 4.799 1.00 98.38 86 GLN A O 1
ATOM 636 N N . THR A 1 87 ? 10.933 1.791 2.685 1.00 98.31 87 THR A N 1
ATOM 637 C CA . THR A 1 87 ? 9.637 1.169 3.000 1.00 98.31 87 THR A CA 1
ATOM 638 C C . THR A 1 87 ? 9.812 -0.256 3.527 1.00 98.31 87 THR A C 1
ATOM 640 O O . THR A 1 87 ? 9.190 -0.623 4.522 1.00 98.31 87 THR A O 1
ATOM 643 N N . LEU A 1 88 ? 10.703 -1.049 2.925 1.00 97.69 88 LEU A N 1
ATOM 644 C CA . LEU A 1 88 ? 11.013 -2.405 3.394 1.00 97.69 88 LEU A CA 1
ATOM 645 C C . LEU A 1 88 ? 11.685 -2.399 4.774 1.00 97.69 88 LEU A C 1
ATOM 647 O O . LEU A 1 88 ? 11.351 -3.212 5.639 1.00 97.69 88 LEU A O 1
ATOM 651 N N . ILE A 1 89 ? 12.605 -1.463 5.013 1.00 97.56 89 ILE A N 1
ATOM 652 C CA . ILE A 1 89 ? 13.228 -1.276 6.328 1.00 97.56 89 ILE A CA 1
ATOM 653 C C . ILE A 1 89 ? 12.164 -0.889 7.358 1.00 97.56 89 ILE A C 1
ATOM 655 O O . ILE A 1 89 ? 12.115 -1.494 8.425 1.00 97.56 89 ILE A O 1
ATOM 659 N N . ALA A 1 90 ? 11.266 0.046 7.039 1.00 98.06 90 ALA A N 1
ATOM 660 C CA . ALA A 1 90 ? 10.172 0.429 7.927 1.00 98.06 90 ALA A CA 1
ATOM 661 C C . ALA A 1 90 ? 9.260 -0.765 8.255 1.00 98.06 90 ALA A C 1
ATOM 663 O O . ALA A 1 90 ? 8.999 -1.026 9.427 1.00 98.06 90 ALA A O 1
ATOM 664 N N . ALA A 1 91 ? 8.850 -1.538 7.245 1.00 97.25 91 ALA A N 1
ATOM 665 C CA . ALA A 1 91 ? 8.030 -2.738 7.414 1.00 97.25 91 ALA A CA 1
ATOM 666 C C . ALA A 1 91 ? 8.700 -3.782 8.322 1.00 97.25 91 ALA A C 1
ATOM 668 O O . ALA A 1 91 ? 8.062 -4.372 9.197 1.00 97.25 91 ALA A O 1
ATOM 669 N N . THR A 1 92 ? 10.007 -3.995 8.145 1.00 94.56 92 THR A N 1
ATOM 670 C CA . THR A 1 92 ? 10.761 -4.981 8.928 1.00 94.56 92 THR A CA 1
ATOM 671 C C . THR A 1 92 ? 11.096 -4.508 10.343 1.00 94.56 92 THR A C 1
ATOM 673 O O . THR A 1 92 ? 11.150 -5.327 11.266 1.00 94.56 92 THR A O 1
ATOM 676 N N . ALA A 1 93 ? 11.293 -3.202 10.528 1.00 96.50 93 ALA A N 1
ATOM 677 C CA . ALA A 1 93 ? 11.554 -2.578 11.818 1.00 96.50 93 ALA A CA 1
ATOM 678 C C . ALA A 1 93 ? 10.283 -2.370 12.659 1.00 96.50 93 ALA A C 1
ATOM 680 O O . ALA A 1 93 ? 10.398 -2.251 13.881 1.00 96.50 93 ALA A O 1
ATOM 681 N N . TRP A 1 94 ? 9.095 -2.362 12.039 1.00 96.31 94 TRP A N 1
ATOM 682 C CA . TRP A 1 94 ? 7.820 -2.181 12.737 1.00 96.31 94 TRP A CA 1
ATOM 683 C C . TRP A 1 94 ? 7.559 -3.261 13.800 1.00 96.31 94 TRP A C 1
ATOM 685 O O . TRP A 1 94 ? 8.236 -4.299 13.878 1.00 96.31 94 TRP A O 1
ATOM 695 N N . ARG A 1 95 ? 6.588 -2.995 14.677 1.00 91.12 95 ARG A N 1
ATOM 696 C CA . ARG A 1 95 ? 6.180 -3.895 15.760 1.00 91.12 95 ARG A CA 1
ATOM 697 C C . ARG A 1 95 ? 4.655 -4.071 15.731 1.00 91.12 95 ARG A C 1
ATOM 699 O O . ARG A 1 95 ? 3.965 -3.123 16.080 1.00 91.12 95 ARG A O 1
ATOM 706 N N . PRO A 1 96 ? 4.139 -5.259 15.359 1.00 89.44 96 PRO A N 1
ATOM 707 C CA . PRO A 1 96 ? 4.878 -6.449 14.919 1.00 89.44 96 PRO A CA 1
ATOM 708 C C . PRO A 1 96 ? 5.625 -6.223 13.593 1.00 89.44 96 PRO A C 1
ATOM 710 O O . PRO A 1 96 ? 5.295 -5.322 12.825 1.00 89.44 96 PRO A O 1
ATOM 713 N N . ARG A 1 97 ? 6.649 -7.048 13.331 1.00 93.44 97 ARG A N 1
ATOM 714 C CA . ARG A 1 97 ? 7.335 -7.059 12.030 1.00 93.44 97 ARG A CA 1
ATOM 715 C C . ARG A 1 97 ? 6.321 -7.424 10.952 1.00 93.44 97 ARG A C 1
ATOM 717 O O . ARG A 1 97 ? 5.672 -8.462 11.068 1.00 93.44 97 ARG A O 1
ATOM 724 N N . LEU A 1 98 ? 6.242 -6.621 9.897 1.00 95.81 98 LEU A N 1
ATOM 725 C CA . LEU A 1 98 ? 5.363 -6.903 8.770 1.00 95.81 98 LEU A CA 1
ATOM 726 C C . LEU A 1 98 ? 6.030 -7.904 7.821 1.00 95.81 98 LEU A C 1
ATOM 728 O O . LEU A 1 98 ? 7.235 -7.831 7.556 1.00 95.81 98 LEU A O 1
ATOM 732 N N . ILE A 1 99 ? 5.243 -8.854 7.320 1.00 93.62 99 ILE A N 1
ATOM 733 C CA . ILE A 1 99 ? 5.688 -9.812 6.308 1.00 93.62 99 ILE A CA 1
ATOM 734 C C . ILE A 1 99 ? 5.476 -9.171 4.947 1.00 93.62 99 ILE A C 1
ATOM 736 O O . ILE A 1 99 ? 4.343 -8.887 4.585 1.00 93.62 99 ILE A O 1
ATOM 740 N N . VAL A 1 100 ? 6.552 -8.925 4.205 1.00 95.69 100 VAL A N 1
ATOM 741 C CA . VAL A 1 100 ? 6.457 -8.393 2.842 1.00 95.69 100 VAL A CA 1
ATOM 742 C C . VAL A 1 100 ? 6.379 -9.564 1.872 1.00 95.69 100 VAL A C 1
ATOM 744 O O . VAL A 1 100 ? 7.329 -10.338 1.785 1.00 95.69 100 VAL A O 1
ATOM 747 N N . ALA A 1 101 ? 5.261 -9.686 1.160 1.00 95.31 101 ALA A N 1
ATOM 748 C CA . ALA A 1 101 ? 5.042 -10.742 0.172 1.00 95.31 101 ALA A CA 1
ATOM 749 C C . ALA A 1 101 ? 5.682 -10.427 -1.185 1.00 95.31 101 ALA A C 1
ATOM 751 O O . ALA A 1 101 ? 6.014 -11.325 -1.951 1.00 95.31 101 ALA A O 1
ATOM 752 N N . GLY A 1 102 ? 5.857 -9.143 -1.496 1.00 95.62 102 GLY A N 1
ATOM 753 C CA . GLY A 1 102 ? 6.459 -8.745 -2.756 1.00 95.62 102 GLY A CA 1
ATOM 754 C C . GLY A 1 102 ? 6.401 -7.254 -3.029 1.00 95.62 102 GLY A C 1
ATOM 755 O O . GLY A 1 102 ? 5.807 -6.474 -2.277 1.00 95.62 102 GLY A O 1
ATOM 756 N N . ILE A 1 103 ? 7.033 -6.882 -4.137 1.00 97.38 103 ILE A N 1
ATOM 757 C CA . ILE A 1 103 ? 7.066 -5.519 -4.663 1.00 97.38 103 ILE A CA 1
ATOM 758 C C . ILE A 1 103 ? 6.367 -5.495 -6.022 1.00 97.38 103 ILE A C 1
ATOM 760 O O . ILE A 1 103 ? 6.614 -6.360 -6.859 1.00 97.38 103 ILE A O 1
ATOM 764 N N . VAL A 1 104 ? 5.525 -4.491 -6.248 1.00 97.19 104 VAL A N 1
ATOM 765 C CA . VAL A 1 104 ? 4.941 -4.171 -7.554 1.00 97.19 104 VAL A CA 1
ATOM 766 C C . VAL A 1 104 ? 5.533 -2.851 -8.026 1.00 97.19 104 VAL A C 1
ATOM 768 O O . VAL A 1 104 ? 5.461 -1.857 -7.302 1.00 97.19 104 VAL A O 1
ATOM 771 N N . LEU A 1 105 ? 6.104 -2.815 -9.229 1.00 96.31 105 LEU A N 1
ATOM 772 C CA . LEU A 1 105 ? 6.518 -1.552 -9.844 1.00 96.31 105 LEU A CA 1
ATOM 773 C C . LEU A 1 105 ? 5.384 -0.960 -10.674 1.00 96.31 105 LEU A C 1
ATOM 775 O O . LEU A 1 105 ? 4.741 -1.660 -11.445 1.00 96.31 105 LEU A O 1
ATOM 779 N N . SER A 1 106 ? 5.151 0.338 -10.523 1.00 95.94 106 SER A N 1
ATOM 780 C CA . SER A 1 106 ? 4.097 1.060 -11.233 1.00 95.94 106 SER A CA 1
ATOM 781 C C . SER A 1 106 ? 4.696 2.160 -12.100 1.00 95.94 106 SER A C 1
ATOM 783 O O . SER A 1 106 ? 5.318 3.092 -11.585 1.00 95.94 106 SER A O 1
ATOM 785 N N . ASP A 1 107 ? 4.517 2.072 -13.414 1.00 93.94 107 ASP A N 1
ATOM 786 C CA . ASP A 1 107 ? 4.957 3.108 -14.343 1.00 93.94 107 ASP A CA 1
ATOM 787 C C . ASP A 1 107 ? 3.980 4.288 -14.306 1.00 93.94 107 ASP A C 1
ATOM 789 O O . ASP A 1 107 ? 2.875 4.234 -14.842 1.00 93.94 107 ASP A O 1
ATOM 793 N N . VAL A 1 108 ? 4.401 5.398 -13.698 1.00 90.81 108 VAL A N 1
ATOM 794 C CA . VAL A 1 108 ? 3.532 6.565 -13.437 1.00 90.81 108 VAL A CA 1
ATOM 795 C C . VAL A 1 108 ? 3.637 7.684 -14.479 1.00 90.81 108 VAL A C 1
ATOM 797 O O . VAL A 1 108 ? 2.963 8.705 -14.360 1.00 90.81 108 VAL A O 1
ATOM 800 N N . HIS A 1 109 ? 4.493 7.535 -15.492 1.00 86.12 109 HIS A N 1
ATOM 801 C CA . HIS A 1 109 ? 4.761 8.604 -16.462 1.00 86.12 109 HIS A CA 1
ATOM 802 C C . HIS A 1 109 ? 4.715 8.161 -17.930 1.00 86.12 109 HIS A C 1
ATOM 804 O O . HIS A 1 109 ? 4.865 9.006 -18.808 1.00 86.12 109 HIS A O 1
ATOM 810 N N . GLY A 1 110 ? 4.470 6.882 -18.239 1.00 83.12 110 GLY A N 1
ATOM 811 C CA . GLY A 1 110 ? 4.376 6.392 -19.622 1.00 83.12 110 GLY A CA 1
ATOM 812 C C . GLY A 1 110 ? 5.532 6.894 -20.500 1.00 83.12 110 GLY A C 1
ATOM 813 O O . GLY A 1 110 ? 6.696 6.654 -20.198 1.00 83.12 110 GLY A O 1
ATOM 814 N N . ARG A 1 111 ? 5.224 7.672 -21.550 1.00 80.00 111 ARG A N 1
ATOM 815 C CA . ARG A 1 111 ? 6.233 8.257 -22.463 1.00 80.00 111 ARG A CA 1
ATOM 816 C C . ARG A 1 111 ? 7.184 9.283 -21.830 1.00 80.00 111 ARG A C 1
ATOM 818 O O . ARG A 1 111 ? 8.162 9.661 -22.461 1.00 80.00 111 ARG A O 1
ATOM 825 N N . TRP A 1 112 ? 6.864 9.781 -20.639 1.00 83.12 112 TRP A N 1
ATOM 826 C CA . TRP A 1 112 ? 7.678 10.731 -19.876 1.00 83.12 112 TRP A CA 1
ATOM 827 C C . TRP A 1 112 ? 8.466 10.051 -18.755 1.00 83.12 112 TRP A C 1
ATOM 829 O O . TRP A 1 112 ? 8.966 10.733 -17.862 1.00 83.12 112 TRP A O 1
ATOM 839 N N . ALA A 1 113 ? 8.547 8.718 -18.768 1.00 86.94 113 ALA A N 1
ATOM 840 C CA . ALA A 1 113 ? 9.418 7.991 -17.864 1.00 86.94 113 ALA A CA 1
ATOM 841 C C . ALA A 1 113 ? 10.869 8.457 -18.035 1.00 86.94 113 ALA A C 1
ATOM 843 O O . ALA A 1 113 ? 11.359 8.655 -19.150 1.00 86.94 113 ALA A O 1
ATOM 844 N N . ASP A 1 114 ? 11.554 8.644 -16.913 1.00 90.94 114 ASP A N 1
ATOM 845 C CA . ASP A 1 114 ? 12.975 8.940 -16.923 1.00 90.94 114 ASP A CA 1
ATOM 846 C C . ASP A 1 114 ? 13.800 7.663 -17.169 1.00 90.94 114 ASP A C 1
ATOM 848 O O . ASP A 1 114 ? 13.305 6.538 -17.066 1.00 90.94 114 ASP A O 1
ATOM 852 N N . ALA A 1 115 ? 15.086 7.829 -17.486 1.00 92.19 115 ALA A N 1
ATOM 853 C CA . ALA A 1 115 ? 15.963 6.714 -17.842 1.00 92.19 115 ALA A CA 1
ATOM 854 C C . ALA A 1 115 ? 16.108 5.651 -16.734 1.00 92.19 115 ALA A C 1
ATOM 856 O O . ALA A 1 115 ? 16.450 4.506 -17.035 1.00 92.19 115 ALA A O 1
ATOM 857 N N . SER A 1 116 ? 15.840 5.991 -15.464 1.00 92.62 116 SER A N 1
ATOM 858 C CA . SER A 1 116 ? 15.935 5.026 -14.362 1.00 92.62 116 SER A CA 1
ATOM 859 C C . SER A 1 116 ? 14.908 3.901 -14.474 1.00 92.62 116 SER A C 1
ATOM 861 O O . SER A 1 116 ? 15.206 2.790 -14.026 1.00 92.62 116 SER A O 1
ATOM 863 N N . ALA A 1 117 ? 13.767 4.139 -15.138 1.00 91.94 117 ALA A N 1
ATOM 864 C CA . ALA A 1 117 ? 12.682 3.170 -15.280 1.00 91.94 117 ALA A CA 1
ATOM 865 C C . ALA A 1 117 ? 13.142 1.833 -15.887 1.00 91.94 117 ALA A C 1
ATOM 867 O O . ALA A 1 117 ? 12.650 0.773 -15.502 1.00 91.94 117 ALA A O 1
ATOM 868 N N . ALA A 1 118 ? 14.145 1.873 -16.772 1.00 91.62 118 ALA A N 1
ATOM 869 C CA . ALA A 1 118 ? 14.729 0.690 -17.404 1.00 91.62 118 ALA A CA 1
ATOM 870 C C . ALA A 1 118 ? 15.621 -0.148 -16.463 1.00 91.62 118 ALA A C 1
ATOM 872 O O . ALA A 1 118 ? 15.867 -1.321 -16.728 1.00 91.62 118 ALA A O 1
ATOM 873 N N . SER A 1 119 ? 16.132 0.444 -15.378 1.00 94.56 119 SER A N 1
ATOM 874 C CA . SER A 1 119 ? 17.086 -0.196 -14.453 1.00 94.56 119 SER A CA 1
ATOM 875 C C . SER A 1 119 ? 16.514 -0.507 -13.069 1.00 94.56 119 SER A C 1
ATOM 877 O O . SER A 1 119 ? 17.022 -1.395 -12.384 1.00 94.56 119 SER A O 1
ATOM 879 N N . ASN A 1 120 ? 15.459 0.196 -12.646 1.00 95.69 120 ASN A N 1
ATOM 880 C CA . ASN A 1 120 ? 14.964 0.158 -11.270 1.00 95.69 120 ASN A CA 1
ATOM 881 C C . ASN A 1 120 ? 14.583 -1.249 -10.805 1.00 95.69 120 ASN A C 1
ATOM 883 O O . ASN A 1 120 ? 14.990 -1.636 -9.712 1.00 95.69 120 ASN A O 1
ATOM 887 N N . ARG A 1 121 ? 13.859 -2.024 -11.626 1.00 94.31 121 ARG A N 1
ATOM 888 C CA . ARG A 1 121 ? 13.479 -3.414 -11.309 1.00 94.31 121 ARG A CA 1
ATOM 889 C C . ARG A 1 121 ? 14.696 -4.228 -10.883 1.00 94.31 121 ARG A C 1
ATOM 891 O O . ARG A 1 121 ? 14.773 -4.703 -9.752 1.00 94.31 121 ARG A O 1
ATOM 898 N N . THR A 1 122 ? 15.683 -4.297 -11.766 1.00 94.31 122 THR A N 1
ATOM 899 C CA . THR A 1 122 ? 16.879 -5.108 -11.568 1.00 94.31 122 THR A CA 1
ATOM 900 C C . THR A 1 122 ? 17.728 -4.604 -10.397 1.00 94.31 122 THR A C 1
ATOM 902 O O . THR A 1 122 ? 18.313 -5.392 -9.654 1.00 94.31 122 THR A O 1
ATOM 905 N N . GLU A 1 123 ? 17.803 -3.286 -10.199 1.00 96.25 123 GLU A N 1
ATOM 906 C CA . GLU A 1 123 ? 18.536 -2.692 -9.080 1.00 96.25 123 GLU A CA 1
ATOM 907 C C . GLU A 1 123 ? 17.851 -2.934 -7.721 1.00 96.25 123 GLU A C 1
ATOM 909 O O . GLU A 1 123 ? 18.547 -3.139 -6.721 1.00 96.25 123 GLU A O 1
ATOM 914 N N . ILE A 1 124 ? 16.517 -2.930 -7.666 1.00 96.44 124 ILE A N 1
ATOM 915 C CA . ILE A 1 124 ? 15.741 -3.221 -6.451 1.00 96.44 124 ILE A CA 1
ATOM 916 C C . ILE A 1 124 ? 15.894 -4.696 -6.070 1.00 96.44 124 ILE A C 1
ATOM 918 O O . ILE A 1 124 ? 16.253 -4.990 -4.926 1.00 96.44 124 ILE A O 1
ATOM 922 N N . GLU A 1 125 ? 15.698 -5.612 -7.021 1.00 94.12 125 GLU A N 1
ATOM 923 C CA . GLU A 1 125 ? 15.823 -7.062 -6.808 1.00 94.12 125 GLU A CA 1
ATOM 924 C C . GLU A 1 125 ? 17.201 -7.434 -6.240 1.00 94.12 125 GLU A C 1
ATOM 926 O O . GLU A 1 125 ? 17.296 -8.163 -5.252 1.00 94.12 125 GLU A O 1
ATOM 931 N N . ARG A 1 126 ? 18.277 -6.843 -6.782 1.00 94.69 126 ARG A N 1
ATOM 932 C CA . ARG A 1 126 ? 19.654 -7.055 -6.303 1.00 94.69 126 ARG A CA 1
ATOM 933 C C . ARG A 1 126 ? 19.900 -6.634 -4.851 1.00 94.69 126 ARG A C 1
ATOM 935 O O . ARG A 1 126 ? 20.862 -7.106 -4.251 1.00 94.69 126 ARG A O 1
ATOM 942 N N . ARG A 1 127 ? 19.108 -5.709 -4.300 1.00 95.00 127 ARG A N 1
ATOM 943 C CA . ARG A 1 127 ? 19.402 -5.051 -3.011 1.00 95.00 127 ARG A CA 1
ATOM 944 C C . ARG A 1 127 ? 18.538 -5.515 -1.855 1.00 95.00 127 ARG A C 1
ATOM 946 O O . ARG A 1 127 ? 18.993 -5.455 -0.718 1.00 95.00 127 ARG A O 1
ATOM 953 N N . CYS A 1 128 ? 17.291 -5.899 -2.115 1.00 91.00 128 CYS A N 1
ATOM 954 C CA . CYS A 1 128 ? 16.323 -6.114 -1.042 1.00 91.00 128 CYS A CA 1
ATOM 955 C C . CYS A 1 128 ? 16.056 -7.582 -0.701 1.00 91.00 128 CYS A C 1
ATOM 957 O O . CYS A 1 128 ? 15.545 -7.851 0.384 1.00 91.00 128 CYS A O 1
ATOM 959 N N . GLY A 1 129 ? 16.371 -8.520 -1.602 1.00 86.88 129 GLY A N 1
ATOM 960 C CA . GLY A 1 129 ? 16.061 -9.942 -1.412 1.00 86.88 129 GLY A CA 1
ATOM 961 C C . GLY A 1 129 ? 14.559 -10.261 -1.346 1.00 86.88 129 GLY A C 1
ATOM 962 O O . GLY A 1 129 ? 14.194 -11.377 -0.988 1.00 86.88 129 GLY A O 1
ATOM 963 N N . VAL A 1 130 ? 13.695 -9.294 -1.672 1.00 89.94 130 VAL A N 1
ATOM 964 C CA . VAL A 1 130 ? 12.242 -9.454 -1.794 1.00 89.94 130 VAL A CA 1
ATOM 965 C C . VAL A 1 130 ? 11.899 -9.572 -3.274 1.00 89.94 130 VAL A C 1
ATOM 967 O O . VAL A 1 130 ? 12.405 -8.807 -4.094 1.00 89.94 130 VAL A O 1
ATOM 970 N N . SER A 1 131 ? 11.034 -10.524 -3.618 1.00 88.94 131 SER A N 1
ATOM 971 C CA . SER A 1 131 ? 10.606 -10.744 -4.998 1.00 88.94 131 SER A CA 1
ATOM 972 C C . SER A 1 131 ? 9.811 -9.558 -5.539 1.00 88.94 131 SER A C 1
ATOM 974 O O . SER A 1 131 ? 8.870 -9.073 -4.903 1.00 88.94 131 SER A O 1
ATOM 976 N N . LEU A 1 132 ? 10.161 -9.121 -6.746 1.00 91.69 132 LEU A N 1
ATOM 977 C CA . LEU A 1 132 ? 9.352 -8.187 -7.514 1.00 91.69 132 LEU A CA 1
ATOM 978 C C . LEU A 1 132 ? 8.316 -8.998 -8.295 1.00 91.69 132 LEU A C 1
ATOM 980 O O . LEU A 1 132 ? 8.652 -9.685 -9.254 1.00 91.69 132 LEU A O 1
ATOM 984 N N . VAL A 1 133 ? 7.075 -8.997 -7.808 1.00 92.81 133 VAL A N 1
ATOM 985 C CA . VAL A 1 133 ? 6.046 -9.959 -8.233 1.00 92.81 133 VAL A CA 1
ATOM 986 C C . VAL A 1 133 ? 5.439 -9.618 -9.588 1.00 92.81 133 VAL A C 1
ATOM 988 O O . VAL A 1 133 ? 5.038 -10.527 -10.300 1.00 92.81 133 VAL A O 1
ATOM 991 N N . THR A 1 134 ? 5.362 -8.331 -9.936 1.00 95.31 134 THR A N 1
ATOM 992 C CA . THR A 1 134 ? 4.898 -7.858 -11.249 1.00 95.31 134 THR A CA 1
ATOM 993 C C . THR A 1 134 ? 5.220 -6.374 -11.445 1.00 95.31 134 THR A C 1
ATOM 995 O O . THR A 1 134 ? 5.594 -5.669 -10.501 1.00 95.31 134 THR A O 1
ATOM 998 N N . SER A 1 135 ? 5.016 -5.885 -12.665 1.00 94.25 135 SER A N 1
ATOM 999 C CA . SER A 1 135 ? 4.891 -4.463 -12.985 1.00 94.25 135 SER A CA 1
ATOM 1000 C C . SER A 1 135 ? 3.479 -4.119 -13.478 1.00 94.25 135 SER A C 1
ATOM 1002 O O . SER A 1 135 ? 2.696 -5.008 -13.821 1.00 94.25 135 SER A O 1
ATOM 1004 N N . ALA A 1 136 ? 3.152 -2.827 -13.472 1.00 94.69 136 ALA A N 1
ATOM 1005 C CA . ALA A 1 136 ? 1.972 -2.257 -14.105 1.00 94.69 136 ALA A CA 1
ATOM 1006 C C . ALA A 1 136 ? 2.387 -1.076 -14.990 1.00 94.69 136 ALA A C 1
ATOM 1008 O O . ALA A 1 136 ? 2.899 -0.072 -14.483 1.00 94.69 136 ALA A O 1
ATOM 1009 N N . ALA A 1 137 ? 2.145 -1.183 -16.297 1.00 93.44 137 ALA A N 1
ATOM 1010 C CA . ALA A 1 137 ? 2.400 -0.093 -17.231 1.00 93.44 137 ALA A CA 1
ATOM 1011 C C . ALA A 1 137 ? 1.442 1.099 -17.019 1.00 93.44 137 ALA A C 1
ATOM 1013 O O . ALA A 1 137 ? 0.342 0.980 -16.467 1.00 93.44 137 ALA A O 1
ATOM 1014 N N . TRP A 1 138 ? 1.845 2.273 -17.508 1.00 93.31 138 TRP A N 1
ATOM 1015 C CA . TRP A 1 138 ? 1.040 3.493 -17.425 1.00 93.31 138 TRP A CA 1
ATOM 1016 C C . TRP A 1 138 ? -0.344 3.307 -18.060 1.00 93.31 138 TRP A C 1
ATOM 1018 O O . TRP A 1 138 ? -0.449 2.948 -19.231 1.00 93.31 138 TRP A O 1
ATOM 1028 N N . GLN A 1 139 ? -1.402 3.601 -17.292 1.00 92.25 139 GLN A N 1
ATOM 1029 C CA . GLN A 1 139 ? -2.810 3.436 -17.695 1.00 92.25 139 GLN A CA 1
ATOM 1030 C C . GLN A 1 139 ? -3.199 2.005 -18.105 1.00 92.25 139 GLN A C 1
ATOM 1032 O O . GLN A 1 139 ? -4.222 1.811 -18.765 1.00 92.25 139 GLN A O 1
ATOM 1037 N N . ALA A 1 140 ? -2.418 1.000 -17.709 1.00 91.56 140 ALA A N 1
ATOM 1038 C CA . ALA A 1 140 ? -2.755 -0.382 -17.986 1.00 91.56 140 ALA A CA 1
ATOM 1039 C C . ALA A 1 140 ? -4.006 -0.821 -17.212 1.00 91.56 140 ALA A C 1
ATOM 1041 O O . ALA A 1 140 ? -4.255 -0.414 -16.077 1.00 91.56 140 ALA A O 1
ATOM 1042 N N . THR A 1 141 ? -4.789 -1.692 -17.842 1.00 91.88 141 THR A N 1
ATOM 1043 C CA . THR A 1 141 ? -5.936 -2.385 -17.234 1.00 91.88 141 THR A CA 1
ATOM 1044 C C . THR A 1 141 ? -5.587 -3.810 -16.801 1.00 91.88 141 THR A C 1
ATOM 1046 O O . THR A 1 141 ? -6.437 -4.523 -16.273 1.00 91.88 141 THR A O 1
ATOM 1049 N N . ALA A 1 142 ? -4.334 -4.215 -17.014 1.00 91.00 142 ALA A N 1
ATOM 1050 C CA . ALA A 1 142 ? -3.769 -5.503 -16.651 1.00 91.00 142 ALA A CA 1
ATOM 1051 C C . ALA A 1 142 ? -2.329 -5.316 -16.154 1.00 91.00 142 ALA A C 1
ATOM 1053 O O . ALA A 1 142 ? -1.708 -4.280 -16.394 1.00 91.00 142 ALA A O 1
ATOM 1054 N N . LEU A 1 143 ? -1.828 -6.322 -15.447 1.00 93.06 143 LEU A N 1
ATOM 1055 C CA . LEU A 1 143 ? -0.449 -6.384 -14.977 1.00 93.06 143 LEU A CA 1
ATOM 1056 C C . LEU A 1 143 ? 0.429 -7.086 -16.011 1.00 93.06 143 LEU A C 1
ATOM 1058 O O . LEU A 1 143 ? -0.074 -7.875 -16.812 1.00 93.06 143 LEU A O 1
ATOM 1062 N N . ASP A 1 144 ? 1.726 -6.801 -15.964 1.00 90.00 144 ASP A N 1
ATOM 1063 C CA . ASP A 1 144 ? 2.688 -7.334 -16.930 1.00 90.00 144 ASP A CA 1
ATOM 1064 C C . ASP A 1 144 ? 2.904 -8.846 -16.747 1.00 90.00 144 ASP A C 1
ATOM 1066 O O . ASP A 1 144 ? 3.070 -9.572 -17.727 1.00 90.00 144 ASP A O 1
ATOM 1070 N N . ASP A 1 145 ? 2.849 -9.324 -15.500 1.00 92.25 145 ASP A N 1
ATOM 1071 C CA . ASP A 1 145 ? 3.061 -10.720 -15.130 1.00 92.25 145 ASP A CA 1
ATOM 1072 C C . ASP A 1 145 ? 1.772 -11.354 -14.566 1.00 92.25 145 ASP A C 1
ATOM 1074 O O . ASP A 1 145 ? 0.968 -10.710 -13.882 1.00 92.25 145 ASP A O 1
ATOM 1078 N N . VAL A 1 146 ? 1.570 -12.654 -14.818 1.00 91.25 146 VAL A N 1
ATOM 1079 C CA . VAL A 1 146 ? 0.487 -13.422 -14.180 1.00 91.25 146 VAL A CA 1
ATOM 1080 C C . VAL A 1 146 ? 0.883 -13.725 -12.738 1.00 91.25 146 VAL A C 1
ATOM 1082 O O . VAL A 1 146 ? 1.847 -14.448 -12.492 1.00 91.25 146 VAL A O 1
ATOM 1085 N N . VAL A 1 147 ? 0.106 -13.211 -11.785 1.00 92.81 147 VAL A N 1
ATOM 1086 C CA . VAL A 1 147 ? 0.354 -13.396 -10.350 1.00 92.81 147 VAL A CA 1
ATOM 1087 C C . VAL A 1 147 ? -0.707 -14.302 -9.733 1.00 92.81 147 VAL A C 1
ATOM 1089 O O . VAL A 1 147 ? -1.906 -14.035 -9.835 1.00 92.81 147 VAL A O 1
ATOM 1092 N N . ASP A 1 148 ? -0.264 -15.349 -9.036 1.00 93.69 148 ASP A N 1
ATOM 1093 C CA . ASP A 1 148 ? -1.132 -16.141 -8.163 1.00 93.69 148 ASP A CA 1
ATOM 1094 C C . ASP A 1 148 ? -1.366 -15.390 -6.844 1.00 93.69 148 ASP A C 1
ATOM 1096 O O . ASP A 1 148 ? -0.615 -15.508 -5.871 1.00 93.69 148 ASP A O 1
ATOM 1100 N N . TRP A 1 149 ? -2.427 -14.586 -6.819 1.00 93.12 149 TRP A N 1
ATOM 1101 C CA . TRP A 1 149 ? -2.792 -13.789 -5.649 1.00 93.12 149 TRP A CA 1
ATOM 1102 C C . TRP A 1 149 ? -3.187 -14.625 -4.434 1.00 93.12 149 TRP A C 1
ATOM 1104 O O . TRP A 1 149 ? -3.022 -14.158 -3.307 1.00 93.12 149 TRP A O 1
ATOM 1114 N N . PHE A 1 150 ? -3.663 -15.857 -4.631 1.00 93.56 150 PHE A N 1
ATOM 1115 C CA . PHE A 1 150 ? -3.972 -16.759 -3.525 1.00 93.56 150 PHE A CA 1
ATOM 1116 C C . PHE A 1 150 ? -2.689 -17.280 -2.882 1.00 93.56 150 PHE A C 1
ATOM 1118 O O . PHE A 1 150 ? -2.583 -17.286 -1.654 1.00 93.56 150 PHE A O 1
ATOM 1125 N N . ALA A 1 151 ? -1.685 -17.634 -3.688 1.00 91.81 151 ALA A N 1
ATOM 1126 C CA . ALA A 1 151 ? -0.369 -17.999 -3.176 1.00 91.81 151 ALA A CA 1
ATOM 1127 C C . ALA A 1 151 ? 0.291 -16.829 -2.436 1.00 91.81 151 ALA A C 1
ATOM 1129 O O . ALA A 1 151 ? 0.774 -17.022 -1.322 1.00 91.81 151 ALA A O 1
ATOM 1130 N N . VAL A 1 152 ? 0.261 -15.616 -3.004 1.00 91.62 152 VAL A N 1
ATOM 1131 C CA . VAL A 1 152 ? 0.781 -14.394 -2.359 1.00 91.62 152 VAL A CA 1
ATOM 1132 C C . VAL A 1 152 ? 0.082 -14.141 -1.020 1.00 91.62 152 VAL A C 1
ATOM 1134 O O . VAL A 1 152 ? 0.748 -13.938 -0.007 1.00 91.62 152 VAL A O 1
ATOM 1137 N N . ALA A 1 153 ? -1.251 -14.217 -0.978 1.00 90.38 153 ALA A N 1
ATOM 1138 C CA . ALA A 1 153 ? -2.022 -14.043 0.255 1.00 90.38 153 ALA A CA 1
ATOM 1139 C C . ALA A 1 153 ? -1.779 -15.158 1.289 1.00 90.38 153 ALA A C 1
ATOM 1141 O O . ALA A 1 153 ? -1.936 -14.936 2.491 1.00 90.38 153 ALA A O 1
ATOM 1142 N N . GLY A 1 154 ? -1.369 -16.345 0.837 1.00 87.12 154 GLY A N 1
ATOM 1143 C CA . GLY A 1 154 ? -0.988 -17.473 1.682 1.00 87.12 154 GLY A CA 1
ATOM 1144 C C . GLY A 1 154 ? 0.380 -17.332 2.362 1.00 87.12 154 GLY A C 1
ATOM 1145 O O . GLY A 1 154 ? 0.683 -18.119 3.262 1.00 87.12 154 GLY A O 1
ATOM 1146 N N . GLN A 1 155 ? 1.205 -16.343 1.986 1.00 75.94 155 GLN A N 1
ATOM 1147 C CA . GLN A 1 155 ? 2.548 -16.127 2.541 1.00 75.94 155 GLN A CA 1
ATOM 1148 C C . GLN A 1 155 ? 2.493 -15.530 3.961 1.00 75.94 155 GLN A C 1
ATOM 1150 O O . GLN A 1 155 ? 2.762 -14.358 4.186 1.00 75.94 155 GLN A O 1
ATOM 1155 N N . ALA A 1 156 ? 2.197 -16.401 4.927 1.00 61.41 156 ALA A N 1
ATOM 1156 C CA . ALA A 1 156 ? 2.215 -16.217 6.379 1.00 61.41 156 ALA A CA 1
ATOM 1157 C C . ALA A 1 156 ? 1.102 -15.351 7.005 1.00 61.41 156 ALA A C 1
ATOM 1159 O O . ALA A 1 156 ? 1.116 -14.125 6.974 1.00 61.41 156 ALA A O 1
ATOM 1160 N N . ARG A 1 157 ? 0.246 -16.037 7.777 1.00 53.66 157 ARG A N 1
ATOM 1161 C CA . ARG A 1 157 ? -0.282 -15.538 9.053 1.00 53.66 157 ARG A CA 1
ATOM 1162 C C . ARG A 1 157 ? 0.744 -15.865 10.138 1.00 53.66 157 ARG A C 1
ATOM 1164 O O . ARG A 1 157 ? 0.897 -17.031 10.497 1.00 53.66 157 ARG A O 1
ATOM 1171 N N . VAL A 1 158 ? 1.430 -14.871 10.696 1.00 46.12 158 VAL A N 1
ATOM 1172 C CA . VAL A 1 158 ? 2.000 -15.041 12.041 1.00 46.12 158 VAL A CA 1
ATOM 1173 C C . VAL A 1 158 ? 0.839 -14.818 13.002 1.00 46.12 158 VAL A C 1
ATOM 1175 O O . VAL A 1 158 ? 0.228 -13.753 12.981 1.00 46.12 158 VAL A O 1
ATOM 1178 N N . ALA A 1 159 ? 0.473 -15.838 13.782 1.00 40.06 159 ALA A N 1
ATOM 1179 C CA . ALA A 1 159 ? -0.627 -15.730 14.736 1.00 40.06 159 ALA A CA 1
ATOM 1180 C C . ALA A 1 159 ? -0.426 -14.504 15.652 1.00 40.06 159 ALA A C 1
ATOM 1182 O O . ALA A 1 159 ? 0.701 -14.292 16.121 1.00 40.06 159 ALA A O 1
ATOM 1183 N N . PRO A 1 160 ? -1.476 -13.709 15.940 1.00 38.75 160 PRO A N 1
ATOM 1184 C CA . PRO A 1 160 ? -1.383 -12.701 16.983 1.00 38.75 160 PRO A CA 1
ATOM 1185 C C . PRO A 1 160 ? -1.013 -13.424 18.278 1.00 38.75 160 PRO A C 1
ATOM 1187 O O . PRO A 1 160 ? -1.667 -14.392 18.671 1.00 38.75 160 PRO A O 1
ATOM 1190 N N . ARG A 1 161 ? 0.082 -13.004 18.920 1.00 37.53 161 ARG A N 1
ATOM 1191 C CA . ARG A 1 161 ? 0.414 -13.496 20.258 1.00 37.53 161 ARG A CA 1
ATOM 1192 C C . ARG A 1 161 ? -0.767 -13.149 21.159 1.00 37.53 161 ARG A C 1
ATOM 1194 O O . ARG A 1 161 ? -1.052 -11.973 21.354 1.00 37.53 161 ARG A O 1
ATOM 1201 N N . THR A 1 162 ? -1.442 -14.162 21.690 1.00 37.16 162 THR A N 1
ATOM 1202 C CA . THR A 1 162 ? -2.372 -13.997 22.807 1.00 37.16 162 THR A CA 1
ATOM 1203 C C . THR A 1 162 ? -1.641 -13.275 23.936 1.00 37.16 162 THR A C 1
ATOM 1205 O O . THR A 1 162 ? -0.561 -13.710 24.344 1.00 37.16 162 THR A O 1
ATOM 1208 N N . GLU A 1 163 ? -2.201 -12.155 24.388 1.00 41.06 163 GLU A N 1
ATOM 1209 C CA . GLU A 1 163 ? -1.666 -11.327 25.466 1.00 41.06 163 GLU A CA 1
ATOM 1210 C C . GLU A 1 163 ? -1.390 -12.162 26.723 1.00 41.06 163 GLU A C 1
ATOM 1212 O O . GLU A 1 163 ? -2.288 -12.786 27.286 1.00 41.06 163 GLU A O 1
ATOM 1217 N N . SER A 1 164 ? -0.150 -12.126 27.212 1.00 33.69 164 SER A N 1
ATOM 1218 C CA . SER A 1 164 ? 0.125 -12.348 28.629 1.00 33.69 164 SER A CA 1
ATOM 1219 C C . SER A 1 164 ? 0.127 -10.982 29.311 1.00 33.69 164 SER A C 1
ATOM 1221 O O . SER A 1 164 ? 1.040 -10.181 29.105 1.00 33.69 164 SER A O 1
ATOM 1223 N N . ALA A 1 165 ? -0.916 -10.706 30.087 1.00 42.31 165 ALA A N 1
ATOM 1224 C CA . ALA A 1 165 ? -1.070 -9.490 30.873 1.00 42.31 165 ALA A CA 1
ATOM 1225 C C . ALA A 1 165 ? 0.119 -9.260 31.826 1.00 42.31 165 ALA A C 1
ATOM 1227 O O . ALA A 1 165 ? 0.383 -10.117 32.666 1.00 42.31 165 ALA A O 1
ATOM 1228 N N . THR A 1 166 ? 0.799 -8.104 31.746 1.00 34.66 166 THR A N 1
ATOM 1229 C CA . THR A 1 166 ? 1.477 -7.410 32.876 1.00 34.66 166 THR A CA 1
ATOM 1230 C C . THR A 1 166 ? 1.902 -5.971 32.469 1.00 34.66 166 THR A C 1
ATOM 1232 O O . THR A 1 166 ? 1.846 -5.647 31.287 1.00 34.66 166 THR A O 1
ATOM 1235 N N . PRO A 1 167 ? 2.216 -5.044 33.401 1.00 39.94 167 PRO A N 1
ATOM 1236 C CA . PRO A 1 167 ? 1.406 -3.858 33.677 1.00 39.94 167 PRO A CA 1
ATOM 1237 C C . PRO A 1 167 ? 2.062 -2.521 33.269 1.00 39.94 167 PRO A C 1
ATOM 1239 O O . PRO A 1 167 ? 3.277 -2.409 33.156 1.00 39.94 167 PRO A O 1
ATOM 1242 N N . GLY A 1 168 ? 1.237 -1.472 33.167 1.00 39.69 168 GLY A N 1
ATOM 1243 C CA . GLY A 1 168 ? 1.655 -0.072 33.327 1.00 39.69 168 GLY A CA 1
ATOM 1244 C C . GLY A 1 168 ? 2.438 0.537 32.161 1.00 39.69 168 GLY A C 1
ATOM 1245 O O . GLY A 1 168 ? 3.664 0.556 32.147 1.00 39.69 168 GLY A O 1
ATOM 1246 N N . ARG A 1 169 ? 1.724 1.140 31.207 1.00 40.62 169 ARG A N 1
ATOM 1247 C CA . ARG A 1 169 ? 2.325 1.986 30.170 1.00 40.62 169 ARG A CA 1
ATOM 1248 C C . ARG A 1 169 ? 2.747 3.320 30.804 1.00 40.62 169 ARG A C 1
ATOM 1250 O O . ARG A 1 169 ? 1.928 4.221 30.953 1.00 40.62 169 ARG A O 1
ATOM 1257 N N . THR A 1 170 ? 4.013 3.450 31.201 1.00 39.62 170 THR A N 1
ATOM 1258 C CA . THR A 1 170 ? 4.584 4.751 31.582 1.00 39.62 170 THR A CA 1
ATOM 1259 C C . THR A 1 170 ? 4.670 5.623 30.334 1.00 39.62 170 THR A C 1
ATOM 1261 O O . THR A 1 170 ? 5.442 5.347 29.416 1.00 39.62 170 THR A O 1
ATOM 1264 N N . VAL A 1 171 ? 3.854 6.674 30.290 1.00 46.69 171 VAL A N 1
ATOM 1265 C CA . VAL A 1 171 ? 3.956 7.740 29.291 1.00 46.69 171 VAL A CA 1
ATOM 1266 C C . VAL A 1 171 ? 5.291 8.446 29.507 1.00 46.69 171 VAL A C 1
ATOM 1268 O O . VAL A 1 171 ? 5.498 9.087 30.534 1.00 46.69 171 VAL A O 1
ATOM 1271 N N . VAL A 1 172 ? 6.212 8.314 28.554 1.00 39.50 172 VAL A N 1
ATOM 1272 C CA . VAL A 1 172 ? 7.467 9.073 28.553 1.00 39.50 172 VAL A CA 1
ATOM 1273 C C . VAL A 1 172 ? 7.179 10.424 27.885 1.00 39.50 172 VAL A C 1
ATOM 1275 O O . VAL A 1 172 ? 6.844 10.436 26.698 1.00 39.50 172 VAL A O 1
ATOM 1278 N N . PRO A 1 173 ? 7.249 11.565 28.593 1.00 38.56 173 PRO A N 1
ATOM 1279 C CA . PRO A 1 173 ? 6.998 12.860 27.975 1.00 38.56 173 PRO A CA 1
ATOM 1280 C C . PRO A 1 173 ? 8.110 13.211 26.977 1.00 38.56 173 PRO A C 1
ATOM 1282 O O . PRO A 1 173 ? 9.297 13.006 27.238 1.00 38.56 173 PRO A O 1
ATOM 1285 N N . HIS A 1 174 ? 7.719 13.756 25.822 1.00 42.34 174 HIS A N 1
ATOM 1286 C CA . HIS A 1 174 ? 8.642 14.297 24.825 1.00 42.34 174 HIS A CA 1
ATOM 1287 C C . HIS A 1 174 ? 9.498 15.430 25.420 1.00 42.34 174 HIS A C 1
ATOM 1289 O O . HIS A 1 174 ? 8.951 16.332 26.061 1.00 42.34 174 HIS A O 1
ATOM 1295 N N . PRO A 1 175 ? 10.825 15.446 25.192 1.00 43.19 175 PRO A N 1
ATOM 1296 C CA . PRO A 1 175 ? 11.665 16.532 25.666 1.00 43.19 175 PRO A CA 1
ATOM 1297 C C . PRO A 1 175 ? 11.340 17.828 24.912 1.00 43.19 175 PRO A C 1
ATOM 1299 O O . PRO A 1 175 ? 11.384 17.899 23.683 1.00 43.19 175 PRO A O 1
ATOM 1302 N N . VAL A 1 176 ? 11.030 18.871 25.682 1.00 49.81 176 VAL A N 1
ATOM 1303 C CA . VAL A 1 176 ? 10.844 20.249 25.216 1.00 49.81 176 VAL A CA 1
ATOM 1304 C C . VAL A 1 176 ? 12.110 20.707 24.481 1.00 49.81 176 VAL A C 1
ATOM 1306 O O . VAL A 1 176 ? 13.209 20.686 25.041 1.00 49.81 176 VAL A O 1
ATOM 1309 N N . ARG A 1 177 ? 11.965 21.128 23.217 1.00 48.97 177 ARG A N 1
ATOM 1310 C CA . ARG A 1 177 ? 13.058 21.676 22.399 1.00 48.97 177 ARG A CA 1
ATOM 1311 C C . ARG A 1 177 ? 13.654 22.910 23.084 1.00 48.97 177 ARG A C 1
ATOM 1313 O O . ARG A 1 177 ? 12.995 23.941 23.182 1.00 48.97 177 ARG A O 1
ATOM 1320 N N . ARG A 1 178 ? 14.922 22.841 23.501 1.00 44.25 178 ARG A N 1
ATOM 1321 C CA . ARG A 1 178 ? 15.711 24.044 23.806 1.00 44.25 178 ARG A CA 1
ATOM 1322 C C . ARG A 1 178 ? 16.121 24.697 22.487 1.00 44.25 178 ARG A C 1
ATOM 1324 O O . ARG A 1 178 ? 16.797 24.077 21.671 1.00 44.25 178 ARG A O 1
ATOM 1331 N N . SER A 1 179 ? 15.699 25.940 22.276 1.00 48.84 179 SER A N 1
ATOM 1332 C CA . SER A 1 179 ? 16.145 26.776 21.162 1.00 48.84 179 SER A CA 1
ATOM 1333 C C . SER A 1 179 ? 17.644 27.058 21.294 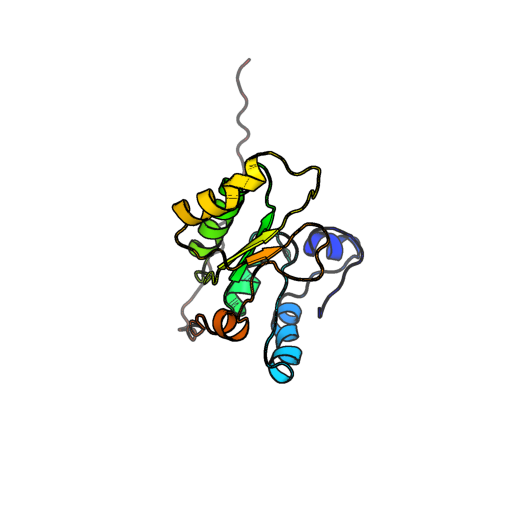1.00 48.84 179 SER A C 1
ATOM 1335 O O . SER A 1 179 ? 18.062 27.743 22.229 1.00 48.84 179 SER A O 1
ATOM 1337 N N . VAL A 1 180 ? 18.447 26.547 20.366 1.00 54.03 180 VAL A N 1
ATOM 1338 C CA . VAL A 1 180 ? 19.853 26.936 20.216 1.00 54.03 180 VAL A CA 1
ATOM 1339 C C . VAL A 1 180 ? 19.879 28.245 19.427 1.00 54.03 180 VAL A C 1
ATOM 1341 O O . VAL A 1 180 ? 19.414 28.289 18.291 1.00 54.03 180 VAL A O 1
ATOM 1344 N N . ARG A 1 181 ? 20.375 29.327 20.039 1.00 47.84 181 ARG A N 1
ATOM 1345 C CA . ARG A 1 181 ? 20.743 30.553 19.316 1.00 47.84 181 ARG A CA 1
ATOM 1346 C C . ARG A 1 181 ? 22.183 30.395 18.837 1.00 47.84 181 ARG A C 1
ATOM 1348 O O . ARG A 1 181 ? 23.046 30.054 19.641 1.00 47.84 181 ARG A O 1
ATOM 1355 N N . TYR A 1 182 ? 22.428 30.643 17.557 1.00 41.62 182 TYR A N 1
ATOM 1356 C CA . TYR A 1 182 ? 23.782 30.764 17.020 1.00 41.62 182 TYR A CA 1
ATOM 1357 C C . TYR A 1 182 ? 24.337 32.163 17.341 1.00 41.62 182 TYR A C 1
ATOM 1359 O O . TYR A 1 182 ? 23.576 33.130 17.243 1.00 41.62 182 TYR A O 1
ATOM 1367 N N . PRO A 1 183 ? 25.613 32.294 17.742 1.00 57.69 183 PRO A N 1
ATOM 1368 C CA . PRO A 1 183 ? 26.262 33.596 17.837 1.00 57.69 183 PRO A CA 1
ATOM 1369 C C . PRO A 1 183 ? 26.518 34.157 16.430 1.00 57.69 183 PRO A C 1
ATOM 1371 O O . PRO A 1 183 ? 26.865 33.401 15.519 1.00 57.69 183 PRO A O 1
ATOM 1374 N N . GLY A 1 184 ? 26.275 35.461 16.277 1.00 55.03 184 GLY A N 1
ATOM 1375 C CA . GLY A 1 184 ? 26.623 36.244 15.089 1.00 55.03 184 GLY A CA 1
ATOM 1376 C C . GLY A 1 184 ? 28.052 36.763 15.118 1.00 55.03 184 GLY A C 1
ATOM 1377 O O . GLY A 1 184 ? 28.738 36.552 16.145 1.00 55.03 184 GLY A O 1
#

Foldseek 3Di:
DQDDFDDLDQQQVRQVVVVHFDDPVSLLVVCVVVVVPDPDDDDDANDAQQGDNGPPDGVLNSQVSVQWADEAEFELAPCRLVVVVVSQVCQCVDVVRHHHLAYEYEHAQAVPGDPSSVPNQVSNCVPRVGHHQWYHYHPDPDTPDDHPVSVSRVRDRPDDPDDDDDDDDDDDDDDDDDDDDDDD

Radius of gyration: 19.61 Å; chains: 1; bounding box: 44×54×56 Å